Protein AF-A0A6N2TZU9-F1 (afdb_monomer)

Structure (mmCIF, N/CA/C/O backbone):
data_AF-A0A6N2TZU9-F1
#
_entry.id   AF-A0A6N2TZU9-F1
#
loop_
_atom_site.group_PDB
_atom_site.id
_atom_site.type_symbol
_atom_site.label_atom_id
_atom_site.label_alt_id
_atom_site.label_comp_id
_atom_site.label_asym_id
_atom_site.label_entity_id
_atom_site.label_seq_id
_atom_site.pdbx_PDB_ins_code
_atom_site.Cartn_x
_atom_site.Cartn_y
_atom_site.Cartn_z
_atom_site.occupancy
_atom_site.B_iso_or_equiv
_atom_site.auth_seq_id
_atom_site.auth_comp_id
_atom_site.auth_asym_id
_atom_site.auth_atom_id
_atom_site.pdbx_PDB_model_num
ATOM 1 N N . MET A 1 1 ? 24.138 -6.972 3.909 1.00 35.50 1 MET A N 1
ATOM 2 C CA . MET A 1 1 ? 23.652 -6.523 2.586 1.00 35.50 1 MET A CA 1
ATOM 3 C C . MET A 1 1 ? 23.072 -7.723 1.857 1.00 35.50 1 MET A C 1
ATOM 5 O O . MET A 1 1 ? 23.827 -8.596 1.443 1.00 35.50 1 MET A O 1
ATOM 9 N N . ASN A 1 2 ? 21.743 -7.824 1.793 1.00 38.50 2 ASN A N 1
ATOM 10 C CA . ASN A 1 2 ? 21.064 -8.902 1.074 1.00 38.50 2 ASN A CA 1
ATOM 11 C C . ASN A 1 2 ? 21.259 -8.685 -0.432 1.00 38.50 2 ASN A C 1
ATOM 13 O O . ASN A 1 2 ? 20.751 -7.712 -0.975 1.00 38.50 2 ASN A O 1
ATOM 17 N N . LYS A 1 3 ? 21.943 -9.603 -1.121 1.00 44.56 3 LYS A N 1
ATOM 18 C CA . LYS A 1 3 ? 22.093 -9.611 -2.593 1.00 44.56 3 LYS A CA 1
ATOM 19 C C . LYS A 1 3 ? 20.764 -9.862 -3.353 1.00 44.56 3 LYS A C 1
ATOM 21 O O . LYS A 1 3 ? 20.792 -10.144 -4.540 1.00 44.56 3 LYS A O 1
ATOM 26 N N . SER A 1 4 ? 19.613 -9.802 -2.672 1.00 58.72 4 SER A N 1
ATOM 27 C CA . SER A 1 4 ? 18.298 -10.278 -3.140 1.00 58.72 4 SER A CA 1
ATOM 28 C C . SER A 1 4 ? 17.379 -9.191 -3.726 1.00 58.72 4 SER A C 1
ATOM 30 O O . SER A 1 4 ? 16.346 -9.528 -4.305 1.00 58.72 4 SER A O 1
ATOM 32 N N . ASN A 1 5 ? 17.711 -7.904 -3.565 1.00 79.06 5 ASN A N 1
ATOM 33 C CA . ASN A 1 5 ? 16.834 -6.791 -3.975 1.00 79.06 5 ASN A CA 1
ATOM 34 C C . ASN A 1 5 ? 17.407 -5.934 -5.112 1.00 79.06 5 ASN A C 1
ATOM 36 O O . ASN A 1 5 ? 16.765 -4.978 -5.531 1.00 79.06 5 ASN A O 1
ATOM 40 N N . THR A 1 6 ? 18.593 -6.267 -5.626 1.00 87.81 6 THR A N 1
ATOM 41 C CA . THR A 1 6 ? 19.142 -5.598 -6.810 1.00 87.81 6 THR A CA 1
ATOM 42 C C . THR A 1 6 ? 18.368 -6.047 -8.043 1.00 87.81 6 THR A C 1
ATOM 44 O O . THR A 1 6 ? 18.278 -7.246 -8.314 1.00 87.81 6 THR A O 1
ATOM 47 N N . LEU A 1 7 ? 17.812 -5.090 -8.783 1.00 94.94 7 LEU A N 1
ATOM 48 C CA . LEU A 1 7 ? 17.058 -5.340 -10.006 1.00 94.94 7 LEU A CA 1
ATOM 49 C C . LEU A 1 7 ? 17.911 -4.984 -11.220 1.00 94.94 7 LEU A C 1
ATOM 51 O O . LEU A 1 7 ? 18.685 -4.026 -11.200 1.00 94.94 7 LEU A O 1
ATOM 55 N N . TYR A 1 8 ? 17.731 -5.744 -12.296 1.00 95.19 8 TYR A N 1
ATOM 56 C CA . TYR A 1 8 ? 18.393 -5.492 -13.568 1.00 95.19 8 TYR A CA 1
ATOM 57 C C . TYR A 1 8 ? 17.362 -5.334 -14.673 1.00 95.19 8 TYR A C 1
ATOM 59 O O . TYR A 1 8 ? 16.438 -6.141 -14.798 1.00 95.19 8 TYR A O 1
ATOM 67 N N . TRP A 1 9 ? 17.547 -4.302 -15.485 1.00 95.25 9 TRP A N 1
ATOM 68 C CA . TRP A 1 9 ? 16.725 -4.008 -16.643 1.00 95.25 9 TRP A CA 1
ATOM 69 C C . TRP A 1 9 ? 17.473 -4.336 -17.929 1.00 95.25 9 TRP A C 1
ATOM 71 O O . TRP A 1 9 ? 18.622 -3.934 -18.109 1.00 95.25 9 TRP A O 1
ATOM 81 N N . LYS A 1 10 ? 16.804 -5.045 -18.838 1.00 94.69 10 LYS A N 1
ATOM 82 C CA . LYS A 1 10 ? 17.324 -5.324 -20.176 1.00 94.69 10 LYS A CA 1
ATOM 83 C C . LYS A 1 10 ? 16.905 -4.201 -21.121 1.00 94.69 10 LYS A C 1
ATOM 85 O O . LYS A 1 10 ? 15.715 -4.040 -21.386 1.00 94.69 10 LYS A O 1
ATOM 90 N N . THR A 1 11 ? 17.867 -3.450 -21.646 1.00 91.50 11 THR A N 1
ATOM 91 C CA . THR A 1 11 ? 17.592 -2.325 -22.545 1.00 91.50 11 THR A CA 1
ATOM 92 C C . THR A 1 11 ? 17.026 -2.798 -23.887 1.00 91.50 11 THR A C 1
ATOM 94 O O . THR A 1 11 ? 17.248 -3.926 -24.339 1.00 91.50 11 THR A O 1
ATOM 97 N N . ALA A 1 12 ? 16.297 -1.907 -24.561 1.00 89.12 12 ALA A N 1
ATOM 98 C CA . ALA A 1 12 ? 15.773 -2.164 -25.899 1.00 89.12 12 ALA A CA 1
ATOM 99 C C . ALA A 1 12 ? 16.793 -1.900 -27.035 1.00 89.12 12 ALA A C 1
ATOM 101 O O . ALA A 1 12 ? 16.451 -2.082 -28.207 1.00 89.12 12 ALA A O 1
ATOM 102 N N . THR A 1 13 ? 18.021 -1.483 -26.706 1.00 87.19 13 THR A N 1
ATOM 103 C CA . THR A 1 13 ? 19.094 -1.148 -27.660 1.00 87.19 13 THR A CA 1
ATOM 104 C C . THR A 1 13 ? 19.656 -2.380 -28.375 1.00 87.19 13 THR A C 1
ATOM 106 O O . THR A 1 13 ? 19.392 -3.516 -27.976 1.00 87.19 13 THR A O 1
ATOM 109 N N . ASP A 1 14 ? 20.433 -2.147 -29.436 1.00 85.44 14 ASP A N 1
ATOM 110 C CA . ASP A 1 14 ? 21.226 -3.171 -30.120 1.00 85.44 14 ASP A CA 1
ATOM 111 C C . ASP A 1 14 ? 22.711 -2.742 -30.152 1.00 85.44 14 ASP A C 1
ATOM 113 O O . ASP A 1 14 ? 23.029 -1.745 -30.808 1.00 85.44 14 ASP A O 1
ATOM 117 N N . PRO A 1 15 ? 23.613 -3.422 -29.413 1.00 86.62 15 PRO A N 1
ATOM 118 C CA . PRO A 1 15 ? 23.346 -4.584 -28.563 1.00 86.62 15 PRO A CA 1
ATOM 119 C C . PRO A 1 15 ? 22.515 -4.233 -27.315 1.00 86.62 15 PRO A C 1
ATOM 121 O O . PRO A 1 15 ? 22.516 -3.099 -26.829 1.00 86.62 15 PRO A O 1
ATOM 124 N N . ALA A 1 16 ? 21.790 -5.227 -26.795 1.00 88.88 16 ALA A N 1
ATOM 125 C CA . ALA A 1 16 ? 21.043 -5.085 -25.549 1.00 88.88 16 ALA A CA 1
ATOM 126 C C . ALA A 1 16 ? 21.997 -5.135 -24.348 1.00 88.88 16 ALA A C 1
ATOM 128 O O . ALA A 1 16 ? 22.836 -6.033 -24.246 1.00 88.88 16 ALA A O 1
ATOM 129 N N . GLU A 1 17 ? 21.825 -4.204 -23.420 1.00 91.88 17 GLU A N 1
ATOM 130 C CA . GLU A 1 17 ? 22.590 -4.097 -22.181 1.00 91.88 17 GLU A CA 1
ATOM 131 C C . GLU A 1 17 ? 21.716 -4.503 -20.988 1.00 91.88 17 GLU A C 1
ATOM 133 O O . GLU A 1 17 ? 20.488 -4.398 -21.032 1.00 91.88 17 GLU A O 1
ATOM 138 N N . CYS A 1 18 ? 22.349 -4.961 -19.908 1.00 92.38 18 CYS A N 1
ATOM 139 C CA . CYS A 1 18 ? 21.689 -5.169 -18.622 1.00 92.38 18 CYS A CA 1
ATOM 140 C C . CYS A 1 18 ? 22.170 -4.091 -17.653 1.00 92.38 18 CYS A C 1
ATOM 142 O O . CYS A 1 18 ? 23.332 -4.109 -17.247 1.00 92.38 18 CYS A O 1
ATOM 144 N N . ILE A 1 19 ? 21.284 -3.172 -17.285 1.00 93.75 19 ILE A N 1
ATOM 145 C CA . ILE A 1 19 ? 21.597 -2.057 -16.386 1.00 93.75 19 ILE A CA 1
ATOM 146 C C . ILE A 1 19 ? 20.979 -2.291 -15.009 1.00 93.75 19 ILE 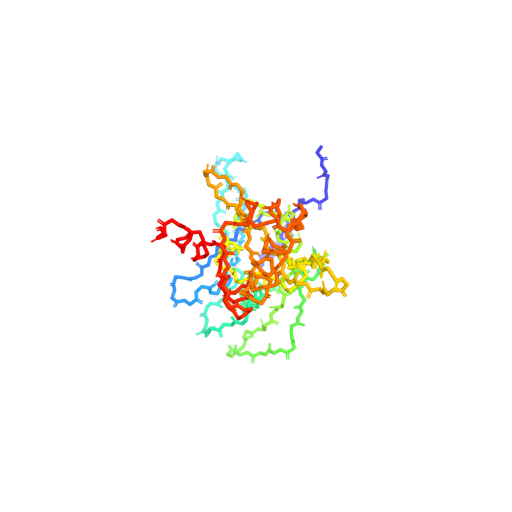A C 1
ATOM 148 O O . ILE A 1 19 ? 19.903 -2.875 -14.897 1.00 93.75 19 ILE A O 1
ATOM 152 N N . GLU A 1 20 ? 21.662 -1.855 -13.953 1.00 94.88 20 GLU A N 1
ATOM 153 C CA . GLU A 1 20 ? 21.101 -1.865 -12.600 1.00 94.88 20 GLU A CA 1
ATOM 154 C C . GLU A 1 20 ? 20.012 -0.791 -12.487 1.00 94.88 20 GLU A C 1
ATOM 156 O O . GLU A 1 20 ? 20.222 0.359 -12.887 1.00 94.88 20 GLU A O 1
ATOM 161 N N . VAL A 1 21 ? 18.864 -1.170 -11.927 1.00 95.94 21 VAL A N 1
ATOM 162 C CA . VAL A 1 21 ? 17.727 -0.271 -11.712 1.00 95.94 21 VAL A CA 1
ATOM 163 C C . VAL A 1 21 ? 17.167 -0.399 -10.301 1.00 95.94 21 VAL A C 1
ATOM 165 O O . VAL A 1 21 ? 17.349 -1.415 -9.626 1.00 95.94 21 VAL A O 1
ATOM 168 N N . ARG A 1 22 ? 16.426 0.621 -9.872 1.00 95.62 22 ARG A N 1
ATOM 169 C CA . ARG A 1 22 ? 15.558 0.563 -8.690 1.00 95.62 22 ARG A CA 1
ATOM 170 C C . ARG A 1 22 ? 14.161 1.069 -9.026 1.00 95.62 22 ARG A C 1
ATOM 172 O O . ARG A 1 22 ? 14.003 1.885 -9.932 1.00 95.62 22 ARG A O 1
ATOM 179 N N . LEU A 1 23 ? 13.163 0.581 -8.291 1.00 96.50 23 LEU A N 1
ATOM 180 C CA . LEU A 1 23 ? 11.793 1.072 -8.415 1.00 96.50 23 LEU A CA 1
ATOM 181 C C . LEU A 1 23 ? 11.648 2.433 -7.738 1.00 96.50 23 LEU A C 1
ATOM 183 O O . LEU A 1 23 ? 12.198 2.666 -6.660 1.00 96.50 23 LEU A O 1
ATOM 187 N N . VAL A 1 24 ? 10.832 3.284 -8.345 1.00 96.56 24 VAL A N 1
ATOM 188 C CA . VAL A 1 24 ? 10.287 4.492 -7.728 1.00 96.56 24 VAL A CA 1
ATOM 189 C C . VAL A 1 24 ? 8.776 4.349 -7.692 1.00 96.56 24 VAL A C 1
ATOM 191 O O . VAL A 1 24 ? 8.160 4.084 -8.723 1.00 96.56 24 VAL A O 1
ATOM 194 N N . LEU A 1 25 ? 8.192 4.515 -6.506 1.00 97.00 25 LEU A N 1
ATOM 195 C CA . LEU A 1 25 ? 6.747 4.456 -6.298 1.00 97.00 25 LEU A CA 1
ATOM 196 C C . LEU A 1 25 ? 6.203 5.845 -5.986 1.00 97.00 25 LEU A C 1
ATOM 198 O O . LEU A 1 25 ? 6.855 6.632 -5.299 1.00 97.00 25 LEU A O 1
ATOM 202 N N . ASN A 1 26 ? 5.005 6.128 -6.482 1.00 95.50 26 ASN A N 1
ATOM 203 C CA . ASN A 1 26 ? 4.236 7.320 -6.143 1.00 95.50 26 ASN A CA 1
ATOM 204 C C . ASN A 1 26 ? 2.746 7.071 -6.451 1.00 95.50 26 ASN A C 1
ATOM 206 O O . ASN A 1 26 ? 2.354 5.949 -6.779 1.00 95.50 26 ASN A O 1
ATOM 210 N N . SER A 1 27 ? 1.936 8.122 -6.397 1.00 93.69 27 SER A N 1
ATOM 211 C CA . SER A 1 27 ? 0.559 8.134 -6.887 1.00 93.69 27 SER A CA 1
ATOM 212 C C . SER A 1 27 ? 0.398 9.189 -7.980 1.00 93.69 27 SER A C 1
ATOM 214 O O . SER A 1 27 ? 0.987 10.270 -7.894 1.00 93.69 27 SER A O 1
ATOM 216 N N . TYR A 1 28 ? -0.416 8.903 -8.994 1.00 93.69 28 TYR A N 1
ATOM 217 C CA . TYR A 1 28 ? -0.844 9.926 -9.948 1.00 93.69 28 TYR A CA 1
ATOM 218 C C . TYR A 1 28 ? -1.756 10.956 -9.264 1.00 93.69 28 TYR A C 1
ATOM 220 O O . TYR A 1 28 ? -2.582 10.608 -8.428 1.00 93.69 28 TYR A O 1
ATOM 228 N N . ILE A 1 29 ? -1.592 12.237 -9.608 1.00 88.44 29 ILE A N 1
ATOM 229 C CA . ILE A 1 29 ? -2.215 13.367 -8.888 1.00 88.44 29 ILE A CA 1
ATOM 230 C C . ILE A 1 29 ? -3.742 13.409 -9.055 1.00 88.44 29 ILE A C 1
ATOM 232 O O . ILE A 1 29 ? -4.451 13.875 -8.172 1.00 88.44 29 ILE A O 1
ATOM 236 N N . ASP A 1 30 ? -4.247 12.977 -10.204 1.00 88.44 30 ASP A N 1
ATOM 237 C CA . ASP A 1 30 ? -5.643 13.114 -10.619 1.00 88.44 30 ASP A CA 1
ATOM 238 C C . ASP A 1 30 ? -6.573 12.036 -10.051 1.00 88.44 30 ASP A C 1
ATOM 240 O O . ASP A 1 30 ? -7.766 12.292 -9.902 1.00 88.44 30 ASP A O 1
ATOM 244 N N . ASN A 1 31 ? -6.062 10.836 -9.767 1.00 87.69 31 ASN A N 1
ATOM 245 C CA . ASN A 1 31 ? -6.893 9.704 -9.341 1.00 87.69 31 ASN A CA 1
ATOM 246 C C . ASN A 1 31 ? -6.232 8.764 -8.321 1.00 87.69 31 ASN A C 1
ATOM 248 O O . ASN A 1 31 ? -6.776 7.694 -8.056 1.00 87.69 31 ASN A O 1
ATOM 252 N N . ASP A 1 32 ? -5.068 9.140 -7.786 1.00 89.38 32 ASP A N 1
ATOM 253 C CA . ASP A 1 32 ? -4.274 8.373 -6.820 1.00 89.38 32 ASP A CA 1
ATOM 254 C C . ASP A 1 32 ? -3.894 6.944 -7.259 1.00 89.38 32 ASP A C 1
ATOM 256 O O . ASP A 1 32 ? -3.410 6.149 -6.446 1.00 89.38 32 ASP A O 1
ATOM 260 N N . ASN A 1 33 ? -4.019 6.619 -8.552 1.00 93.88 33 ASN A N 1
ATOM 261 C CA . ASN A 1 33 ? -3.534 5.356 -9.098 1.00 93.88 33 ASN A CA 1
ATOM 262 C C . ASN A 1 33 ? -2.047 5.168 -8.789 1.00 93.88 33 ASN A C 1
ATOM 264 O O . ASN A 1 33 ? -1.267 6.125 -8.768 1.00 93.88 33 ASN A O 1
ATOM 268 N N . LEU A 1 34 ? -1.640 3.909 -8.631 1.00 95.50 34 LEU A N 1
ATOM 269 C CA . LEU A 1 34 ? -0.244 3.555 -8.414 1.00 95.50 34 LEU A CA 1
ATOM 270 C C . LEU A 1 34 ? 0.620 4.005 -9.602 1.00 95.50 34 LEU A C 1
ATOM 272 O O . LEU A 1 34 ? 0.422 3.552 -10.731 1.00 95.50 34 LEU A O 1
ATOM 276 N N . TYR A 1 35 ? 1.618 4.838 -9.318 1.00 97.19 35 TYR A N 1
ATOM 277 C CA . TYR A 1 35 ? 2.721 5.123 -10.223 1.00 97.19 35 TYR A CA 1
ATOM 278 C C . TYR A 1 35 ? 3.910 4.224 -9.878 1.00 97.19 35 TYR A C 1
ATOM 280 O O . TYR A 1 35 ? 4.354 4.180 -8.726 1.00 97.19 35 TYR A O 1
ATOM 288 N N . VAL A 1 36 ? 4.458 3.553 -10.890 1.00 97.81 36 VAL A N 1
ATOM 289 C CA . VAL A 1 36 ? 5.734 2.841 -10.806 1.00 97.81 36 VAL A CA 1
ATOM 290 C C . VAL A 1 36 ? 6.627 3.296 -11.950 1.00 97.81 36 VAL A C 1
ATOM 292 O O . VAL A 1 36 ? 6.239 3.232 -13.116 1.00 97.81 36 VAL A O 1
ATOM 295 N N . GLY A 1 37 ? 7.842 3.711 -11.614 1.00 97.44 37 GLY A N 1
ATOM 296 C CA . GLY A 1 37 ? 8.906 4.021 -12.564 1.00 97.44 37 GLY A CA 1
ATOM 297 C C . GLY A 1 37 ? 10.208 3.317 -12.198 1.00 97.44 37 GLY A C 1
ATOM 298 O O . GLY A 1 37 ? 10.327 2.688 -11.140 1.00 97.44 37 GLY A O 1
ATOM 299 N N . LEU A 1 38 ? 11.192 3.432 -13.082 1.00 96.75 38 LEU A N 1
ATOM 300 C CA . LEU A 1 38 ? 12.555 2.968 -12.866 1.00 96.75 38 LEU A CA 1
ATOM 301 C C . LEU A 1 38 ? 13.521 4.141 -12.852 1.00 96.75 38 LEU A C 1
ATOM 303 O O . LEU A 1 38 ? 13.453 5.039 -13.692 1.00 96.75 38 LEU A O 1
ATOM 307 N N . GLU A 1 39 ? 14.480 4.060 -11.943 1.00 96.19 39 GLU A N 1
ATOM 308 C CA . GLU A 1 39 ? 15.697 4.856 -11.987 1.00 96.19 39 GLU A CA 1
ATOM 309 C C . GLU A 1 39 ? 16.896 3.962 -12.287 1.00 96.19 39 GLU A C 1
ATOM 311 O O . GLU A 1 39 ? 16.963 2.820 -11.824 1.00 96.19 39 GLU A O 1
ATOM 316 N N . SER A 1 40 ? 17.864 4.505 -13.019 1.00 94.81 40 SER A N 1
ATOM 317 C CA . SER A 1 40 ? 19.152 3.868 -13.298 1.00 94.81 40 SER A CA 1
ATOM 318 C C . SER A 1 40 ? 20.303 4.697 -12.737 1.00 94.81 40 SER A C 1
ATOM 320 O O . SER A 1 40 ? 20.147 5.885 -12.452 1.00 94.81 40 SER A O 1
ATOM 322 N N . ARG A 1 41 ? 21.478 4.081 -12.584 1.00 92.88 41 ARG A N 1
ATOM 323 C CA . ARG A 1 41 ? 22.697 4.806 -12.202 1.00 92.88 41 ARG A CA 1
ATOM 324 C C . ARG A 1 41 ? 23.055 5.861 -13.248 1.00 92.88 41 ARG A C 1
ATOM 326 O O . ARG A 1 41 ? 23.109 5.549 -14.438 1.00 92.88 41 ARG A O 1
ATOM 333 N N . SER A 1 42 ? 23.339 7.080 -12.791 1.00 90.50 42 SER A N 1
ATOM 334 C CA . SER A 1 42 ? 23.805 8.157 -13.667 1.00 90.50 42 SER A CA 1
ATOM 335 C C . SER A 1 42 ? 25.136 7.786 -14.318 1.00 90.50 42 SER A C 1
ATOM 337 O O . SER A 1 42 ? 26.028 7.213 -13.683 1.00 90.50 42 SER A O 1
ATOM 339 N N . LYS A 1 43 ? 25.283 8.145 -15.596 1.00 85.50 43 LYS A N 1
ATOM 340 C CA . LYS A 1 43 ? 26.546 7.979 -16.333 1.00 85.50 43 LYS A CA 1
ATOM 341 C C . LYS A 1 43 ? 27.599 9.003 -15.913 1.00 85.50 43 LYS A C 1
ATOM 343 O O . LYS A 1 43 ? 28.788 8.733 -16.054 1.00 85.50 43 LYS A O 1
ATOM 348 N N . GLU A 1 44 ? 27.167 10.162 -15.423 1.00 89.00 44 GLU A N 1
ATOM 349 C CA . GLU A 1 44 ? 28.047 11.263 -15.023 1.00 89.00 44 GLU A CA 1
ATOM 350 C C . GLU A 1 44 ? 28.486 11.128 -13.563 1.00 89.00 44 GLU A C 1
ATOM 352 O O . GLU A 1 44 ? 29.653 11.360 -13.246 1.00 89.00 44 GLU A O 1
ATOM 357 N N . ASN A 1 45 ? 27.575 10.698 -12.683 1.00 89.19 45 ASN A N 1
ATOM 358 C CA . ASN A 1 45 ? 27.870 10.453 -11.275 1.00 89.19 45 ASN A CA 1
ATOM 359 C C . ASN A 1 45 ? 27.327 9.087 -10.808 1.00 89.19 45 ASN A C 1
ATOM 361 O O . ASN A 1 45 ? 26.160 8.996 -10.432 1.00 89.19 45 ASN A O 1
ATOM 365 N N . PRO A 1 46 ? 28.166 8.038 -10.726 1.00 82.56 46 PRO A N 1
ATOM 366 C CA . PRO A 1 46 ? 27.734 6.695 -10.331 1.00 82.56 46 PRO A CA 1
ATOM 367 C C . PRO A 1 46 ? 27.064 6.600 -8.951 1.00 82.56 46 PRO A C 1
ATOM 369 O O . PRO A 1 46 ? 26.376 5.617 -8.673 1.00 82.56 46 PRO A O 1
ATOM 372 N N . GLU A 1 47 ? 27.237 7.586 -8.068 1.00 87.06 47 GLU A N 1
ATOM 373 C CA . GLU A 1 47 ? 26.556 7.616 -6.768 1.00 87.06 47 GLU A CA 1
ATOM 374 C C . GLU A 1 47 ? 25.096 8.088 -6.867 1.00 87.06 47 GLU A C 1
ATOM 376 O O . GLU A 1 47 ? 24.288 7.763 -5.993 1.00 87.06 47 GLU A O 1
ATOM 381 N N . CYS A 1 48 ? 24.733 8.774 -7.952 1.00 90.88 48 CYS A N 1
ATOM 382 C CA . CYS A 1 48 ? 23.398 9.300 -8.206 1.00 90.88 48 CYS A CA 1
ATOM 383 C C . CYS A 1 48 ? 22.523 8.329 -9.012 1.00 90.88 48 CYS A C 1
ATOM 385 O O . CYS A 1 48 ? 22.996 7.528 -9.824 1.00 90.88 48 CYS A O 1
ATOM 387 N N . TRP A 1 49 ? 21.216 8.442 -8.785 1.00 93.62 49 TRP A N 1
ATOM 388 C CA . TRP A 1 49 ? 20.171 7.754 -9.535 1.00 93.62 49 TRP A CA 1
ATOM 389 C C . TRP A 1 49 ? 19.393 8.780 -10.353 1.00 93.62 49 TRP A C 1
ATOM 391 O O . TRP A 1 49 ? 19.094 9.864 -9.854 1.00 93.62 49 TRP A O 1
ATOM 401 N N . GLU A 1 50 ? 19.084 8.434 -11.594 1.00 94.75 50 GLU A N 1
ATOM 402 C CA . GLU A 1 50 ? 18.357 9.277 -12.542 1.00 94.75 50 GLU A CA 1
ATOM 403 C C . GLU A 1 50 ? 17.139 8.526 -13.069 1.00 94.75 50 GLU A C 1
ATOM 405 O O . GLU A 1 50 ? 17.185 7.302 -13.232 1.00 94.75 50 GLU A O 1
ATOM 410 N N . SER A 1 51 ? 16.064 9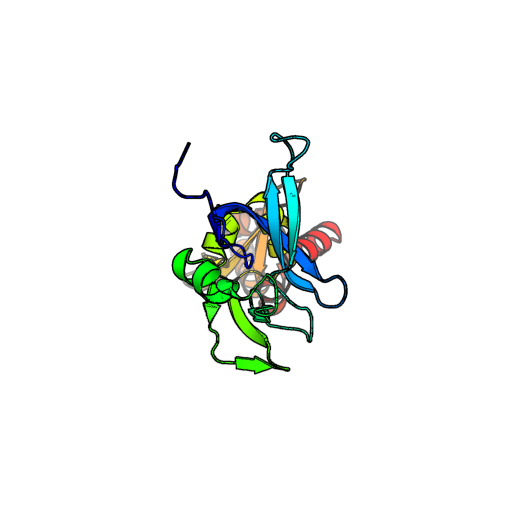.265 -13.356 1.00 94.38 51 SER A N 1
ATOM 411 C CA . SER A 1 51 ? 14.875 8.706 -14.001 1.00 94.38 51 SER A CA 1
ATOM 412 C C . SER A 1 51 ? 15.258 8.031 -15.317 1.00 94.38 51 SER A C 1
ATOM 414 O O . SER A 1 51 ? 15.998 8.596 -16.125 1.00 94.38 51 SER A O 1
ATOM 416 N N . TYR A 1 52 ? 14.775 6.805 -15.504 1.00 94.38 52 TYR A N 1
ATOM 417 C CA . TYR A 1 52 ? 15.075 5.989 -16.672 1.00 94.38 52 TYR A CA 1
ATOM 418 C C . TYR A 1 52 ? 13.844 5.774 -1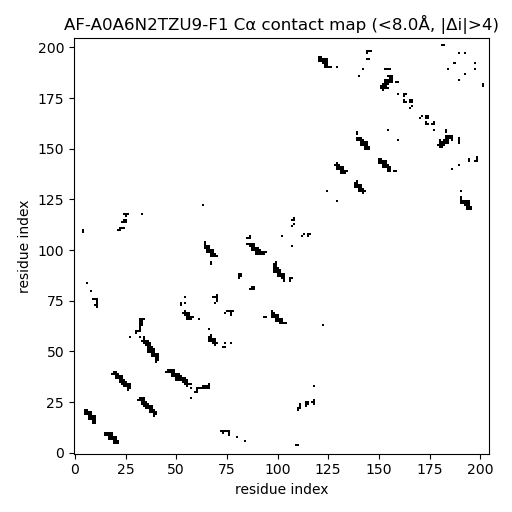7.554 1.00 94.38 52 TYR A C 1
ATOM 420 O O . TYR A 1 52 ? 13.888 6.060 -18.749 1.00 94.38 52 TYR A O 1
ATOM 428 N N . THR A 1 53 ? 12.756 5.254 -16.986 1.00 95.12 53 THR A N 1
ATOM 429 C CA . THR A 1 53 ? 11.503 5.017 -17.715 1.00 95.12 53 THR A CA 1
ATOM 430 C C . THR A 1 53 ? 10.335 4.857 -16.750 1.00 95.12 53 THR A C 1
ATOM 432 O O . THR A 1 53 ? 10.505 4.338 -15.643 1.00 95.12 53 THR A O 1
ATOM 435 N N . ASP A 1 54 ? 9.145 5.242 -17.194 1.00 96.25 54 ASP A N 1
ATOM 436 C CA . ASP A 1 54 ? 7.905 5.011 -16.462 1.00 96.25 54 ASP A CA 1
ATOM 437 C C . ASP A 1 54 ? 7.360 3.631 -16.841 1.00 96.25 54 ASP A C 1
ATOM 439 O O . ASP A 1 54 ? 7.340 3.260 -18.015 1.00 96.25 54 ASP A O 1
ATOM 443 N N . ILE A 1 55 ? 6.941 2.845 -15.849 1.00 97.12 55 ILE A N 1
ATOM 444 C CA . ILE A 1 55 ? 6.392 1.499 -16.061 1.00 97.12 55 ILE A CA 1
ATOM 445 C C . ILE A 1 55 ? 4.877 1.550 -16.182 1.00 97.12 55 ILE A C 1
ATOM 447 O O . ILE A 1 55 ? 4.298 0.862 -17.021 1.00 97.12 55 ILE A O 1
ATOM 451 N N . THR A 1 56 ? 4.223 2.339 -15.336 1.00 97.31 56 THR A N 1
ATOM 452 C CA . THR A 1 56 ? 2.766 2.460 -15.331 1.00 97.31 56 THR A CA 1
ATOM 453 C C . THR A 1 56 ? 2.287 3.575 -16.248 1.00 97.31 56 THR A C 1
ATOM 455 O O . THR A 1 56 ? 2.993 4.553 -16.484 1.00 97.31 56 THR A O 1
ATOM 458 N N . VAL A 1 57 ? 1.050 3.450 -16.720 1.00 95.81 57 VAL A N 1
ATOM 459 C CA . VAL A 1 57 ? 0.333 4.485 -17.467 1.00 95.81 57 VAL A CA 1
ATOM 460 C C . VAL A 1 57 ? -0.958 4.813 -16.739 1.00 95.81 57 VAL A C 1
ATOM 462 O O . VAL A 1 57 ? -1.703 3.920 -16.329 1.00 95.81 57 VAL A O 1
ATOM 465 N N . ASN A 1 58 ? -1.244 6.104 -16.614 1.00 95.12 58 ASN A N 1
ATOM 466 C CA . ASN A 1 58 ? -2.465 6.581 -15.995 1.00 95.12 58 ASN A CA 1
ATOM 467 C C . 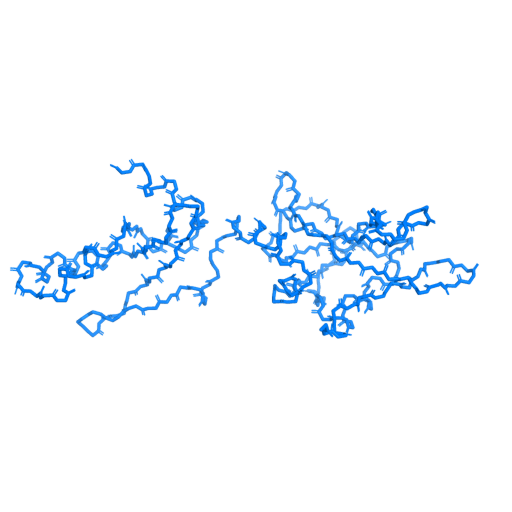ASN A 1 58 ? -3.582 6.762 -17.028 1.00 95.12 58 ASN A C 1
ATOM 469 O O . ASN A 1 58 ? -3.412 7.519 -17.983 1.00 95.12 58 ASN A O 1
ATOM 473 N N . LEU A 1 59 ? -4.709 6.066 -16.849 1.00 91.81 59 LEU A N 1
ATOM 474 C CA . LEU A 1 59 ? -5.813 6.045 -17.821 1.00 91.81 59 LEU A CA 1
ATOM 475 C C . LEU A 1 59 ? -7.171 6.340 -17.170 1.00 91.81 59 LEU A C 1
ATOM 477 O O . LEU A 1 59 ? -7.816 7.330 -17.497 1.00 91.81 59 LEU A O 1
ATOM 481 N N . ASN A 1 60 ? -7.612 5.479 -16.257 1.00 91.94 60 ASN A N 1
ATOM 482 C CA . ASN A 1 60 ? -8.845 5.620 -15.483 1.00 91.94 60 ASN A CA 1
ATOM 483 C C . ASN A 1 60 ? -8.571 5.209 -14.036 1.00 91.94 60 ASN A C 1
ATOM 485 O O . ASN A 1 60 ? -7.593 4.509 -13.802 1.00 91.94 60 ASN A O 1
ATOM 489 N N . SER A 1 61 ? -9.429 5.579 -13.084 1.00 91.38 61 SER A N 1
ATOM 490 C CA . SER A 1 61 ? -9.304 5.114 -11.695 1.00 91.38 61 SER A CA 1
ATOM 491 C C . SER A 1 61 ? -9.335 3.587 -11.624 1.00 91.38 61 SER A C 1
ATOM 493 O O . SER A 1 61 ? -10.177 2.951 -12.272 1.00 91.38 61 SER A O 1
ATOM 495 N N . LEU A 1 62 ? -8.418 3.010 -10.856 1.00 92.31 62 LEU A N 1
ATOM 496 C CA . LEU A 1 62 ? -8.250 1.571 -10.693 1.00 92.31 62 LEU A CA 1
ATOM 497 C C . LEU A 1 62 ? -8.314 1.172 -9.215 1.00 92.31 62 LEU A C 1
ATOM 499 O O . LEU A 1 62 ? -8.076 2.003 -8.337 1.00 92.31 62 LEU A O 1
ATOM 503 N N . PRO A 1 63 ? -8.616 -0.105 -8.919 1.00 90.38 63 PRO A N 1
ATOM 504 C CA . PRO A 1 63 ? -8.450 -0.628 -7.573 1.00 90.38 63 PRO A CA 1
ATOM 505 C C . PRO A 1 63 ? -6.998 -0.472 -7.088 1.00 90.38 63 PRO A C 1
ATOM 507 O O . PRO A 1 63 ? -6.075 -0.469 -7.911 1.00 90.38 63 PRO A O 1
ATOM 510 N N . PRO A 1 64 ? -6.765 -0.420 -5.764 1.00 90.19 64 PRO A N 1
ATOM 511 C CA . PRO A 1 64 ? -5.420 -0.354 -5.208 1.00 90.19 64 PRO A CA 1
ATOM 512 C C . PRO A 1 64 ? -4.487 -1.409 -5.805 1.00 90.19 64 PRO A C 1
ATOM 514 O O . PRO A 1 64 ? -4.884 -2.550 -6.066 1.00 90.19 64 PRO A O 1
ATOM 517 N N . PHE A 1 65 ? -3.242 -0.999 -6.044 1.00 93.25 65 PHE A N 1
ATOM 518 C CA . PHE A 1 65 ? -2.181 -1.825 -6.627 1.00 93.25 65 PHE A CA 1
ATOM 519 C C . PHE A 1 65 ? -2.483 -2.424 -8.010 1.00 93.25 65 PHE A C 1
ATOM 521 O O . PHE A 1 65 ? -1.734 -3.277 -8.481 1.00 93.25 65 PHE A O 1
ATOM 528 N N . HIS A 1 66 ? -3.529 -1.969 -8.698 1.00 95.31 66 HIS A N 1
ATOM 529 C CA . HIS A 1 66 ? -3.732 -2.267 -10.110 1.00 95.31 66 HIS A CA 1
ATOM 530 C C . HIS A 1 66 ? -3.244 -1.095 -10.953 1.00 95.31 66 HIS A C 1
ATOM 532 O O . HIS A 1 66 ? -3.541 0.062 -10.661 1.00 95.31 66 HIS A O 1
ATOM 538 N N . ALA A 1 67 ? -2.506 -1.396 -12.017 1.00 97.12 67 ALA A N 1
ATOM 539 C CA . ALA A 1 67 ? -2.083 -0.388 -12.980 1.00 97.12 67 ALA A CA 1
ATOM 540 C C . ALA A 1 67 ? -1.964 -0.978 -14.385 1.00 97.12 67 ALA A C 1
ATOM 542 O O . ALA A 1 67 ? -1.673 -2.164 -14.565 1.00 97.12 67 ALA A O 1
ATOM 543 N N . TYR A 1 68 ? -2.176 -0.132 -15.390 1.00 97.50 68 TYR A N 1
ATOM 544 C CA . TYR A 1 68 ? -1.817 -0.448 -16.766 1.00 97.50 68 TYR A CA 1
ATOM 545 C C . TYR A 1 68 ? -0.324 -0.232 -16.965 1.00 97.50 68 TYR A C 1
ATOM 547 O O . TYR A 1 68 ? 0.228 0.750 -16.473 1.00 97.50 68 TYR A O 1
ATOM 555 N N . VAL A 1 69 ? 0.325 -1.147 -17.679 1.00 97.25 69 VAL A N 1
ATOM 556 C CA . VAL A 1 69 ? 1.778 -1.145 -17.865 1.00 97.25 69 VAL A CA 1
ATOM 557 C C . VAL A 1 69 ? 2.133 -0.793 -19.306 1.00 97.25 69 VAL A C 1
ATOM 559 O O . VAL A 1 69 ? 1.602 -1.404 -20.239 1.00 97.25 69 VAL A O 1
ATOM 562 N N . ASP A 1 70 ? 3.053 0.159 -19.487 1.00 95.88 70 ASP A N 1
ATOM 563 C CA . ASP A 1 70 ? 3.617 0.481 -20.796 1.00 95.88 70 ASP A CA 1
ATOM 564 C C . ASP A 1 70 ? 4.609 -0.603 -21.208 1.00 95.88 70 ASP A C 1
ATOM 566 O O . ASP A 1 70 ? 5.639 -0.792 -20.570 1.00 95.88 70 ASP A O 1
ATOM 570 N N . ASN A 1 71 ? 4.297 -1.315 -22.284 1.00 90.94 71 ASN A N 1
ATOM 571 C CA . ASN A 1 71 ? 5.117 -2.372 -22.869 1.00 90.94 71 ASN A CA 1
ATOM 572 C C . ASN A 1 71 ? 5.687 -1.990 -24.246 1.00 90.94 71 ASN A C 1
ATOM 574 O O . ASN A 1 71 ? 6.114 -2.870 -25.000 1.00 90.94 71 ASN A O 1
ATOM 578 N N . ARG A 1 72 ? 5.665 -0.705 -24.605 1.00 89.94 72 ARG A N 1
ATOM 579 C CA . ARG A 1 72 ? 6.095 -0.204 -25.917 1.00 89.94 72 ARG A CA 1
ATOM 580 C C . ARG A 1 72 ? 7.532 0.301 -25.871 1.00 89.94 72 ARG A C 1
ATOM 582 O O . ARG A 1 72 ? 8.093 0.520 -24.803 1.00 89.94 72 ARG A O 1
ATOM 589 N N . ASP A 1 73 ? 8.127 0.475 -27.048 1.00 88.25 73 ASP A N 1
ATOM 590 C CA . ASP A 1 73 ? 9.435 1.109 -27.243 1.00 88.25 73 ASP A CA 1
ATOM 591 C C . ASP A 1 73 ? 10.532 0.583 -26.292 1.00 88.25 73 ASP A C 1
ATOM 593 O O . ASP A 1 73 ? 10.939 -0.583 -26.376 1.00 88.25 73 ASP A O 1
ATOM 597 N N . CYS A 1 74 ? 11.016 1.429 -25.378 1.00 86.50 74 CYS A N 1
ATOM 598 C CA . CYS A 1 74 ? 12.042 1.087 -24.394 1.00 86.50 74 CYS A CA 1
ATOM 599 C C . CYS A 1 74 ? 11.571 0.066 -23.342 1.00 86.50 74 CYS A C 1
ATOM 601 O O . CYS A 1 74 ? 12.413 -0.621 -22.761 1.00 86.50 74 CYS A O 1
ATOM 603 N N . ASN A 1 75 ? 10.257 -0.103 -23.165 1.00 92.19 75 ASN A N 1
ATOM 604 C CA . ASN A 1 75 ? 9.624 -0.970 -22.173 1.00 92.19 75 ASN A CA 1
ATOM 605 C C . ASN A 1 75 ? 9.185 -2.341 -22.700 1.00 92.19 75 ASN A C 1
ATOM 607 O O . ASN A 1 75 ? 8.517 -3.096 -21.995 1.00 92.19 75 ASN A O 1
ATOM 611 N N . ARG A 1 76 ? 9.610 -2.745 -23.901 1.00 91.06 76 ARG A N 1
ATOM 612 C CA . ARG A 1 76 ? 9.236 -4.047 -24.494 1.00 91.06 76 ARG A CA 1
ATOM 613 C C . ARG A 1 76 ? 9.543 -5.286 -23.631 1.00 91.06 76 ARG A C 1
ATOM 615 O O . ARG A 1 76 ? 8.988 -6.352 -23.874 1.00 91.06 76 ARG A O 1
ATOM 622 N N . HIS A 1 77 ? 10.439 -5.168 -22.647 1.00 93.38 77 HIS A N 1
ATOM 623 C CA . HIS A 1 77 ? 10.835 -6.245 -21.729 1.00 93.38 77 HIS A CA 1
ATOM 624 C C . HIS A 1 77 ? 10.162 -6.161 -20.346 1.00 93.38 77 HIS A C 1
ATOM 626 O O . HIS A 1 77 ? 10.471 -6.962 -19.463 1.00 93.38 77 HIS A O 1
ATOM 632 N N . VAL A 1 78 ? 9.227 -5.225 -20.154 1.00 95.88 78 VAL A N 1
ATOM 633 C CA . VAL A 1 78 ? 8.587 -4.958 -18.859 1.00 95.88 78 VAL A CA 1
ATOM 634 C C . VAL A 1 78 ? 7.836 -6.159 -18.297 1.00 95.88 78 VAL A C 1
ATOM 636 O O . VAL A 1 78 ? 7.869 -6.391 -17.095 1.00 95.88 78 VAL A O 1
ATOM 639 N N . HIS A 1 79 ? 7.196 -6.949 -19.161 1.00 95.25 79 HIS A N 1
ATOM 640 C CA . HIS A 1 79 ? 6.414 -8.103 -18.736 1.00 95.25 79 HIS A CA 1
ATOM 641 C C . HIS A 1 79 ? 7.301 -9.093 -17.976 1.00 95.25 79 HIS A C 1
ATOM 643 O O . HIS A 1 79 ? 7.048 -9.385 -16.811 1.00 95.25 79 HIS A O 1
ATOM 649 N N . ASP A 1 80 ? 8.385 -9.537 -18.616 1.00 95.00 80 ASP A N 1
ATOM 650 C CA . ASP A 1 80 ? 9.340 -10.470 -18.021 1.00 95.00 80 ASP A CA 1
ATOM 651 C C . ASP A 1 80 ? 10.021 -9.863 -16.792 1.00 95.00 80 ASP A C 1
ATOM 653 O O . ASP A 1 80 ? 10.259 -10.561 -15.807 1.00 95.00 80 ASP A O 1
ATOM 657 N N . PHE A 1 81 ? 10.318 -8.560 -16.822 1.00 96.62 81 PHE A N 1
ATOM 658 C CA . PHE A 1 81 ? 10.890 -7.859 -15.677 1.00 96.62 81 PHE A CA 1
ATOM 659 C C . PHE A 1 81 ? 9.965 -7.912 -14.453 1.00 96.62 81 PHE A C 1
ATOM 661 O O . PHE A 1 81 ? 10.422 -8.272 -13.366 1.00 96.62 81 PHE A O 1
ATOM 668 N N . LEU A 1 82 ? 8.676 -7.605 -14.613 1.00 97.56 82 LEU A N 1
ATOM 669 C CA . LEU A 1 82 ? 7.716 -7.605 -13.510 1.00 97.56 82 LEU A CA 1
ATOM 670 C C . LEU A 1 82 ? 7.472 -9.017 -12.968 1.00 97.56 82 LEU A C 1
ATOM 672 O O . LEU A 1 82 ? 7.541 -9.221 -11.751 1.00 97.56 82 LEU A O 1
ATOM 676 N N . THR A 1 83 ? 7.254 -9.998 -13.849 1.00 96.75 83 THR A N 1
ATOM 677 C CA . THR A 1 83 ? 6.907 -11.365 -13.438 1.00 96.75 83 THR A CA 1
ATOM 678 C C . THR A 1 83 ? 8.096 -12.105 -12.831 1.00 96.75 83 THR A C 1
ATOM 680 O O . THR A 1 83 ? 7.967 -12.713 -11.768 1.00 96.75 83 THR A O 1
ATOM 683 N N . ASN A 1 84 ? 9.282 -12.026 -13.445 1.00 96.06 84 ASN A N 1
ATOM 684 C CA . ASN A 1 84 ? 10.455 -12.774 -12.973 1.00 96.06 84 ASN A CA 1
ATOM 685 C C . ASN A 1 84 ? 10.968 -12.254 -11.624 1.00 96.06 84 ASN A C 1
ATOM 687 O O . ASN A 1 84 ? 11.493 -13.031 -10.827 1.00 96.06 84 ASN A O 1
ATOM 691 N N . ASN A 1 85 ? 10.778 -10.961 -11.344 1.00 96.19 85 ASN A N 1
ATOM 692 C CA . ASN A 1 85 ? 11.146 -10.345 -10.067 1.00 96.19 85 ASN A CA 1
ATOM 693 C C . ASN A 1 85 ? 10.012 -10.362 -9.026 1.00 96.19 85 ASN A C 1
ATOM 695 O O . ASN A 1 85 ? 10.196 -9.822 -7.930 1.00 96.19 85 ASN A O 1
ATOM 699 N N . ARG A 1 86 ? 8.867 -10.988 -9.351 1.00 96.50 86 ARG A N 1
ATOM 700 C CA . ARG A 1 86 ? 7.664 -11.086 -8.500 1.00 96.50 86 ARG A CA 1
ATOM 701 C C . ARG A 1 86 ? 7.108 -9.724 -8.071 1.00 96.50 86 ARG A C 1
ATOM 703 O O . ARG A 1 86 ? 6.542 -9.599 -6.991 1.00 96.50 86 ARG A O 1
ATOM 710 N N . ILE A 1 87 ? 7.312 -8.699 -8.898 1.00 97.69 87 ILE A N 1
ATOM 711 C CA . ILE A 1 87 ? 6.852 -7.330 -8.631 1.00 97.69 87 ILE A CA 1
ATOM 712 C C . ILE A 1 87 ? 5.356 -7.224 -8.919 1.00 97.69 87 ILE A C 1
ATOM 714 O O . ILE A 1 87 ? 4.629 -6.586 -8.164 1.00 97.69 87 ILE A O 1
ATOM 718 N N . ALA A 1 88 ? 4.902 -7.849 -10.004 1.00 97.94 88 ALA A N 1
ATOM 719 C CA . ALA A 1 88 ? 3.505 -7.836 -10.396 1.00 97.94 88 ALA A CA 1
ATOM 720 C C . ALA A 1 88 ? 3.150 -9.068 -11.231 1.00 97.94 88 ALA A C 1
ATOM 722 O O . ALA A 1 88 ? 4.016 -9.668 -11.879 1.00 97.94 88 ALA A O 1
ATOM 723 N N . GLU A 1 89 ? 1.866 -9.403 -11.248 1.00 97.50 89 GLU A N 1
ATOM 724 C CA . GLU A 1 89 ? 1.296 -10.468 -12.066 1.00 97.50 89 GLU A CA 1
ATOM 725 C C . GLU A 1 89 ? 0.237 -9.924 -13.038 1.00 97.50 89 GLU A C 1
ATOM 727 O O . GLU A 1 89 ? -0.427 -8.928 -12.733 1.00 97.50 89 GLU A O 1
ATOM 732 N N . PRO A 1 90 ? 0.073 -10.524 -14.232 1.00 96.31 90 PRO A N 1
ATOM 733 C CA . PRO A 1 90 ? -0.945 -10.083 -15.179 1.00 96.31 90 PRO A CA 1
ATOM 734 C C . PRO A 1 90 ? -2.357 -10.268 -14.609 1.00 96.31 90 PRO A C 1
ATOM 736 O O . PRO A 1 90 ? -2.722 -11.367 -14.201 1.00 96.31 90 PRO A O 1
ATOM 739 N N . ALA A 1 91 ? -3.183 -9.223 -14.668 1.00 94.19 91 ALA A N 1
ATOM 740 C CA . ALA A 1 91 ? -4.563 -9.258 -14.173 1.00 94.19 91 ALA A CA 1
ATOM 741 C C . ALA A 1 91 ? -5.579 -9.770 -15.218 1.00 94.19 91 ALA A C 1
ATOM 743 O O . ALA A 1 91 ? -6.772 -9.850 -14.945 1.00 94.19 91 ALA A O 1
ATOM 744 N N . GLY A 1 92 ? -5.128 -10.094 -16.436 1.00 88.12 92 GLY A N 1
ATOM 745 C CA . GLY A 1 92 ? -5.978 -10.630 -17.509 1.00 88.12 92 GLY A CA 1
ATOM 746 C C . GLY A 1 92 ? -6.819 -9.595 -18.269 1.00 88.12 92 GLY A C 1
ATOM 747 O O . GLY A 1 92 ? -7.604 -9.979 -19.132 1.00 88.12 92 GLY A O 1
ATOM 748 N N . PHE A 1 93 ? -6.636 -8.299 -17.999 1.00 90.62 93 PHE A N 1
ATOM 749 C CA . PHE A 1 93 ? -7.334 -7.205 -18.680 1.00 90.62 93 PHE A CA 1
ATOM 750 C C . PHE A 1 93 ? -6.386 -6.378 -19.552 1.00 90.62 93 PHE A C 1
ATOM 752 O O . PHE A 1 93 ? -5.220 -6.176 -19.210 1.00 90.62 93 PHE A O 1
ATOM 759 N N . GLU A 1 94 ? -6.900 -5.867 -20.669 1.00 92.00 94 GLU A N 1
ATOM 760 C CA . GLU A 1 94 ? -6.184 -4.965 -21.571 1.00 92.00 94 GLU A CA 1
ATOM 761 C C . GLU A 1 94 ? -7.081 -3.776 -21.925 1.00 92.00 94 GLU A C 1
ATOM 763 O O . GLU A 1 94 ? -8.274 -3.945 -22.189 1.00 92.00 94 GLU A O 1
ATOM 768 N N . T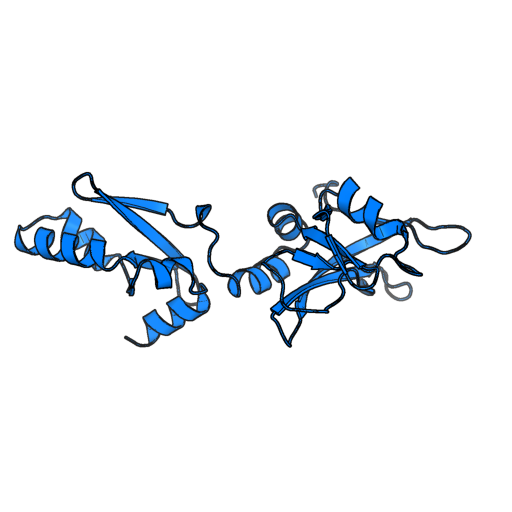YR A 1 95 ? -6.513 -2.572 -21.930 1.00 91.94 95 TYR A N 1
ATOM 769 C CA . TYR A 1 95 ? -7.213 -1.341 -22.283 1.00 91.94 95 TYR A CA 1
ATOM 770 C C . TYR A 1 95 ? -6.294 -0.439 -23.102 1.00 91.94 95 TYR A C 1
ATOM 772 O O . TYR A 1 95 ? -5.163 -0.168 -22.707 1.00 91.94 95 TYR A O 1
ATOM 780 N N . LEU A 1 96 ? -6.768 0.003 -24.271 1.00 91.44 96 LEU A N 1
ATOM 781 C CA . LEU A 1 96 ? -5.999 0.828 -25.217 1.00 91.44 96 LEU A CA 1
ATOM 782 C C . LEU A 1 96 ? -4.612 0.246 -25.576 1.00 91.44 96 LEU A C 1
ATOM 784 O O . LEU A 1 96 ? -3.669 0.989 -25.832 1.00 91.44 96 LEU A O 1
ATOM 788 N N . GLY A 1 97 ? -4.491 -1.086 -25.605 1.00 90.88 97 GLY A N 1
ATOM 789 C CA . GLY A 1 97 ? -3.239 -1.796 -25.890 1.00 90.88 97 GLY A CA 1
ATOM 790 C C . GLY A 1 97 ? -2.295 -1.947 -24.691 1.00 90.88 97 GLY A C 1
ATOM 791 O O . GLY A 1 97 ? -1.250 -2.583 -24.824 1.00 90.88 97 GLY A O 1
ATOM 792 N N . PHE A 1 98 ? -2.656 -1.415 -23.520 1.00 94.94 98 PHE A N 1
ATOM 793 C CA . PHE A 1 98 ? -1.909 -1.601 -22.279 1.00 94.94 98 PHE A CA 1
ATOM 794 C C . PHE A 1 98 ? -2.498 -2.732 -21.452 1.00 94.94 98 PHE A C 1
ATOM 796 O O . PHE A 1 98 ? -3.704 -2.785 -21.200 1.00 94.94 98 PHE A O 1
ATOM 803 N N . ARG A 1 99 ? -1.632 -3.625 -20.981 1.00 94.88 99 ARG A N 1
ATOM 804 C CA . ARG A 1 99 ? -2.038 -4.746 -20.132 1.00 94.88 99 ARG A CA 1
ATOM 805 C C . ARG A 1 99 ? -2.074 -4.315 -18.678 1.00 94.88 99 ARG A C 1
ATOM 807 O O . ARG A 1 99 ? -1.171 -3.623 -18.211 1.00 94.88 99 ARG A O 1
ATOM 814 N N . MET A 1 100 ? -3.109 -4.745 -17.973 1.00 96.81 100 MET A N 1
ATOM 815 C CA . MET A 1 100 ? -3.252 -4.512 -16.546 1.00 96.81 100 MET A CA 1
ATOM 816 C C . MET A 1 100 ? -2.455 -5.543 -15.753 1.00 96.81 100 MET A C 1
ATOM 818 O O . MET A 1 100 ? -2.479 -6.742 -16.053 1.00 96.81 100 MET A O 1
ATOM 822 N N . PHE A 1 101 ? -1.793 -5.063 -14.711 1.00 98.12 101 PHE A N 1
ATOM 823 C CA . PHE A 1 101 ? -1.076 -5.873 -13.741 1.00 98.12 101 PHE A CA 1
ATOM 824 C C . PHE A 1 101 ? -1.592 -5.592 -12.335 1.00 98.12 101 PHE A C 1
ATOM 826 O O . PHE A 1 101 ? -1.956 -4.458 -12.015 1.00 98.12 101 PHE A O 1
ATOM 833 N N . HIS A 1 102 ? -1.579 -6.632 -11.507 1.00 97.25 102 HIS A N 1
ATOM 834 C CA . HIS A 1 102 ? -1.733 -6.529 -10.067 1.00 97.25 102 HIS A CA 1
ATOM 835 C C . HIS A 1 102 ? -0.343 -6.549 -9.422 1.00 97.25 102 HIS A C 1
ATOM 837 O O . HIS A 1 102 ? 0.407 -7.519 -9.558 1.00 97.25 102 HIS A O 1
ATOM 843 N N . PHE A 1 103 ? 0.036 -5.446 -8.782 1.00 97.44 103 PHE A N 1
ATOM 844 C CA . PHE A 1 103 ? 1.335 -5.284 -8.138 1.00 97.44 103 PHE A CA 1
ATOM 845 C C . PHE A 1 103 ? 1.322 -5.895 -6.741 1.00 97.44 103 PHE A C 1
ATOM 847 O O . PHE A 1 103 ? 0.408 -5.652 -5.961 1.00 97.44 103 PHE A O 1
ATOM 854 N N . ASN A 1 104 ? 2.368 -6.652 -6.416 1.00 95.44 104 ASN A N 1
ATOM 855 C CA . ASN A 1 104 ? 2.517 -7.312 -5.126 1.00 95.44 104 ASN A CA 1
ATOM 856 C C . ASN A 1 104 ? 2.928 -6.284 -4.047 1.00 95.44 104 ASN A C 1
ATOM 858 O O . ASN A 1 104 ? 4.067 -5.803 -4.087 1.00 95.44 104 ASN A O 1
ATOM 862 N N . PRO A 1 105 ? 2.065 -5.969 -3.061 1.00 93.12 105 PRO A N 1
ATOM 863 C CA . PRO A 1 105 ? 2.357 -4.940 -2.065 1.00 93.12 105 PRO A CA 1
ATOM 864 C C . PRO A 1 105 ? 3.570 -5.276 -1.190 1.00 93.12 105 PRO A C 1
ATOM 866 O O . PRO A 1 105 ? 4.387 -4.397 -0.919 1.00 93.12 105 PRO A O 1
ATOM 869 N N . ASP A 1 106 ? 3.744 -6.545 -0.811 1.00 92.81 106 ASP A N 1
ATOM 870 C CA . ASP A 1 106 ? 4.897 -6.987 -0.020 1.00 92.81 106 ASP A CA 1
ATOM 871 C C . ASP A 1 106 ? 6.200 -6.774 -0.789 1.00 92.81 106 ASP A C 1
ATOM 873 O O . ASP A 1 106 ? 7.175 -6.241 -0.252 1.00 92.81 106 ASP A O 1
ATOM 877 N N . ARG A 1 107 ? 6.211 -7.105 -2.085 1.00 95.56 107 ARG A N 1
ATOM 878 C CA . ARG A 1 107 ? 7.400 -6.903 -2.917 1.00 95.56 107 ARG A CA 1
ATOM 879 C C . ARG A 1 107 ? 7.686 -5.421 -3.151 1.00 95.56 107 ARG A C 1
ATOM 881 O O . ARG A 1 107 ? 8.852 -5.025 -3.146 1.00 95.56 107 ARG A O 1
ATOM 888 N N . LEU A 1 108 ? 6.657 -4.589 -3.314 1.00 95.44 108 LEU A N 1
ATOM 889 C CA . LEU A 1 108 ? 6.818 -3.134 -3.389 1.00 95.44 108 LEU A CA 1
ATOM 890 C C . LEU A 1 108 ? 7.411 -2.563 -2.093 1.00 95.44 108 LEU A C 1
ATOM 892 O O . LEU A 1 108 ? 8.353 -1.771 -2.148 1.00 95.44 108 LEU A O 1
ATOM 896 N N . LYS A 1 109 ? 6.920 -3.019 -0.936 1.00 93.88 109 LYS A N 1
ATOM 897 C CA . LYS A 1 109 ? 7.425 -2.647 0.391 1.00 93.88 109 LYS A CA 1
ATOM 898 C C . LYS A 1 109 ? 8.888 -3.045 0.590 1.00 93.88 109 LYS A C 1
ATOM 900 O O . LYS A 1 109 ? 9.649 -2.285 1.180 1.00 93.88 109 LYS A O 1
ATOM 905 N N . GLU A 1 110 ? 9.306 -4.202 0.083 1.00 94.56 110 GLU A N 1
ATOM 906 C CA . GLU A 1 110 ? 10.706 -4.644 0.136 1.00 94.56 110 GLU A CA 1
ATOM 907 C C . GLU A 1 110 ? 11.646 -3.814 -0.751 1.00 94.56 110 GLU A C 1
ATOM 909 O O . GLU A 1 110 ? 12.817 -3.628 -0.403 1.00 94.56 110 GLU A O 1
ATOM 914 N N . LEU A 1 111 ? 11.167 -3.370 -1.916 1.00 95.25 111 LEU A N 1
ATOM 915 C CA . LEU A 1 111 ? 11.987 -2.707 -2.936 1.00 95.25 111 LEU A CA 1
ATOM 916 C C . LEU A 1 111 ? 12.050 -1.184 -2.764 1.00 95.25 111 LEU A C 1
ATOM 918 O O . LEU A 1 111 ? 13.074 -0.585 -3.088 1.00 95.25 111 LEU A O 1
ATOM 922 N N . ALA A 1 112 ? 10.985 -0.566 -2.252 1.00 94.81 112 ALA A N 1
ATOM 923 C CA . ALA A 1 112 ? 10.867 0.880 -2.073 1.00 94.81 112 ALA A CA 1
ATOM 924 C C . ALA A 1 112 ? 10.081 1.214 -0.783 1.00 94.81 112 ALA A C 1
ATOM 926 O O . ALA A 1 112 ? 8.977 1.757 -0.857 1.00 94.81 112 ALA A O 1
ATOM 927 N N . PRO A 1 113 ? 10.615 0.876 0.411 1.00 93.25 113 PRO A N 1
ATOM 928 C CA . PRO A 1 113 ? 9.875 0.931 1.678 1.00 93.25 113 PRO A CA 1
ATOM 929 C C . PRO A 1 113 ? 9.373 2.332 2.043 1.00 93.25 113 PRO A C 1
ATOM 931 O O . PRO A 1 113 ? 8.237 2.476 2.492 1.00 93.25 113 PRO A O 1
ATOM 934 N N . GLU A 1 114 ? 10.191 3.364 1.829 1.00 92.38 114 GLU A N 1
ATOM 935 C CA . GLU A 1 114 ? 9.835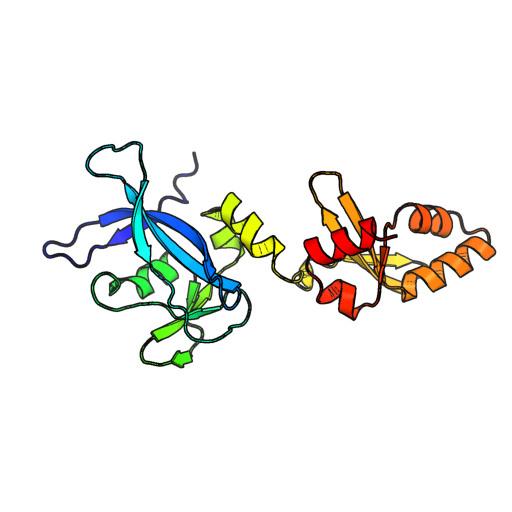 4.742 2.185 1.00 92.38 114 GL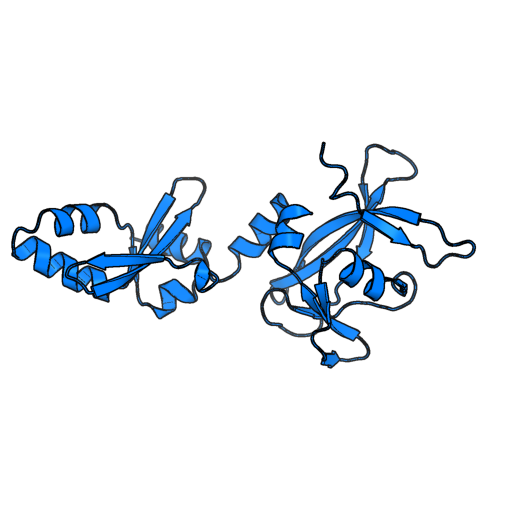U A CA 1
ATOM 936 C C . GLU A 1 114 ? 8.694 5.266 1.307 1.00 92.38 114 GLU A C 1
ATOM 938 O O . GLU A 1 114 ? 7.700 5.779 1.817 1.00 92.38 114 GLU A O 1
ATOM 943 N N . GLN A 1 115 ? 8.784 5.067 -0.011 1.00 94.38 115 GLN A N 1
ATOM 944 C CA . GLN A 1 115 ? 7.717 5.459 -0.931 1.00 94.38 115 GLN A CA 1
ATOM 945 C C . GLN A 1 115 ? 6.462 4.605 -0.729 1.00 94.38 115 GLN A C 1
ATOM 947 O O . GLN A 1 115 ? 5.349 5.128 -0.784 1.00 94.38 115 GLN A O 1
ATOM 952 N N . PHE A 1 116 ? 6.630 3.307 -0.445 1.00 92.81 116 PHE A N 1
ATOM 953 C CA . PHE A 1 116 ? 5.523 2.409 -0.132 1.00 92.81 116 PHE A CA 1
ATOM 954 C C . PHE A 1 116 ? 4.734 2.902 1.087 1.00 92.81 116 PHE A C 1
ATOM 956 O O . PHE A 1 116 ? 3.502 2.898 1.074 1.00 92.81 116 PHE A O 1
ATOM 963 N N . LYS A 1 117 ? 5.424 3.379 2.131 1.00 88.31 117 LYS A N 1
ATOM 964 C CA . LYS A 1 117 ? 4.783 3.966 3.314 1.00 88.31 117 LYS A CA 1
ATOM 965 C C . LYS A 1 117 ? 3.906 5.168 2.945 1.00 88.31 117 LYS A C 1
ATOM 967 O O . LYS A 1 117 ? 2.789 5.272 3.436 1.00 88.31 117 LYS A O 1
ATOM 972 N N . THR A 1 118 ? 4.373 6.039 2.052 1.00 89.44 118 THR A N 1
ATOM 973 C CA . THR A 1 118 ? 3.592 7.200 1.599 1.00 89.44 118 THR A CA 1
ATOM 974 C C . THR A 1 118 ? 2.356 6.802 0.792 1.00 89.44 118 THR A C 1
ATOM 976 O O . THR A 1 118 ? 1.281 7.337 1.049 1.00 89.44 118 THR A O 1
ATOM 979 N N . ILE A 1 119 ? 2.474 5.869 -0.159 1.00 90.31 119 ILE A N 1
ATOM 980 C CA . ILE A 1 119 ? 1.318 5.449 -0.975 1.00 90.31 119 ILE A CA 1
ATOM 981 C C . ILE A 1 119 ? 0.303 4.645 -0.156 1.00 90.31 119 ILE A C 1
ATOM 983 O O . ILE A 1 119 ? -0.895 4.831 -0.325 1.00 90.31 119 ILE A O 1
ATOM 987 N N . SER A 1 120 ? 0.762 3.785 0.759 1.00 86.31 120 SER A N 1
ATOM 988 C CA . SER A 1 120 ? -0.125 2.945 1.576 1.00 86.31 120 SER A CA 1
ATOM 989 C C . SER A 1 120 ? -0.909 3.753 2.604 1.00 86.31 120 SER A C 1
ATOM 991 O O . SER A 1 120 ? -2.046 3.402 2.890 1.00 86.31 120 SER A O 1
ATOM 993 N N . ALA A 1 121 ? -0.367 4.877 3.082 1.00 83.75 121 ALA A N 1
ATOM 994 C CA . ALA A 1 121 ? -1.086 5.793 3.968 1.00 83.75 121 ALA A CA 1
ATOM 995 C C . ALA A 1 121 ? -2.330 6.427 3.317 1.00 83.75 121 ALA A C 1
ATOM 997 O O . ALA A 1 121 ? -3.239 6.848 4.028 1.00 83.75 121 ALA A O 1
ATOM 998 N N . LYS A 1 122 ? -2.379 6.490 1.979 1.00 86.19 122 LYS A N 1
ATOM 999 C CA . LYS A 1 122 ? -3.537 6.978 1.215 1.00 86.19 122 LYS A CA 1
ATOM 1000 C C . LYS A 1 122 ? -4.571 5.895 0.914 1.00 86.19 122 LYS A C 1
ATOM 1002 O O . LYS A 1 122 ? -5.599 6.184 0.309 1.00 86.19 122 LYS A O 1
ATOM 1007 N N . LEU A 1 123 ? -4.284 4.646 1.263 1.00 85.75 123 LEU A N 1
ATOM 1008 C CA . LEU A 1 123 ? -5.192 3.538 1.026 1.00 85.75 123 LEU A CA 1
ATOM 1009 C C . LEU A 1 123 ? -6.008 3.259 2.291 1.00 85.75 123 LEU A C 1
ATOM 1011 O O . LEU A 1 123 ? -5.499 3.409 3.407 1.00 85.75 123 LEU A O 1
ATOM 1015 N N . PRO A 1 124 ? -7.263 2.810 2.140 1.00 85.25 124 PRO A N 1
ATOM 1016 C CA . PRO A 1 124 ? -7.955 2.128 3.219 1.00 85.25 124 PRO A CA 1
ATOM 1017 C C . PRO A 1 124 ? -7.130 0.922 3.699 1.00 85.25 124 PRO A C 1
ATOM 1019 O O . PRO A 1 124 ? -6.352 0.351 2.919 1.00 85.25 124 PRO A O 1
ATOM 1022 N N . PRO A 1 125 ? -7.289 0.510 4.966 1.00 83.81 125 PRO A N 1
ATOM 1023 C CA . PRO A 1 125 ? -6.607 -0.663 5.477 1.00 83.81 125 PRO A CA 1
ATOM 1024 C C . PRO A 1 125 ? -7.084 -1.877 4.682 1.00 83.81 125 PRO A C 1
ATOM 1026 O O . PRO A 1 125 ? -8.258 -1.992 4.325 1.00 83.81 125 PRO A O 1
ATOM 1029 N N . GLN A 1 126 ? -6.174 -2.803 4.412 1.00 76.81 126 GLN A N 1
ATOM 1030 C CA . GLN A 1 126 ? -6.597 -4.117 3.948 1.00 76.81 126 GLN A CA 1
ATOM 1031 C C . GLN A 1 126 ? -7.307 -4.838 5.104 1.00 76.81 126 GLN A C 1
ATOM 1033 O O . GLN A 1 126 ? -6.995 -4.604 6.274 1.00 76.81 126 GLN A O 1
ATOM 1038 N N . ASP A 1 127 ? -8.283 -5.691 4.793 1.00 74.81 127 ASP A N 1
ATOM 1039 C CA . ASP A 1 127 ? -9.117 -6.354 5.808 1.00 74.81 127 ASP A CA 1
ATOM 1040 C C . ASP A 1 127 ? -8.285 -7.175 6.815 1.00 74.81 127 ASP A C 1
ATOM 1042 O O . ASP A 1 127 ? -8.641 -7.262 7.987 1.00 74.81 127 ASP A O 1
ATOM 1046 N N . ASP A 1 128 ? -7.149 -7.730 6.390 1.00 76.81 128 ASP A N 1
ATOM 1047 C CA . ASP A 1 128 ? -6.198 -8.467 7.232 1.00 76.81 128 ASP A CA 1
ATOM 1048 C C . ASP A 1 128 ? -5.420 -7.575 8.218 1.00 76.81 128 ASP A C 1
ATOM 1050 O O . ASP A 1 128 ? -4.862 -8.070 9.202 1.00 76.81 128 ASP A O 1
ATOM 1054 N N . MET A 1 129 ? -5.395 -6.260 7.992 1.00 81.88 129 MET A N 1
ATOM 1055 C CA . MET A 1 129 ? -4.811 -5.283 8.914 1.00 81.88 129 MET A CA 1
ATOM 1056 C C . MET A 1 129 ? -5.750 -4.930 10.072 1.00 81.88 129 MET A C 1
ATOM 1058 O O . MET A 1 129 ? -5.299 -4.359 11.070 1.00 81.88 129 MET A O 1
ATOM 1062 N N . ILE A 1 130 ? -7.037 -5.265 9.962 1.00 90.62 130 ILE A N 1
ATOM 1063 C CA . ILE A 1 130 ? -8.017 -5.087 11.032 1.00 90.62 130 ILE A CA 1
ATOM 1064 C C . ILE A 1 130 ? -7.975 -6.335 11.909 1.00 90.62 130 ILE A C 1
ATOM 1066 O O . ILE A 1 130 ? -8.218 -7.451 11.456 1.00 90.62 130 ILE A O 1
ATOM 1070 N N . LYS A 1 131 ? -7.641 -6.145 13.183 1.00 93.00 131 LYS A N 1
ATOM 1071 C CA . LYS A 1 131 ? -7.598 -7.231 14.165 1.00 93.00 131 LYS A CA 1
ATOM 1072 C C . LYS A 1 131 ? -8.920 -7.294 14.904 1.00 93.00 131 LYS A C 1
ATOM 1074 O O . LYS A 1 131 ? -9.584 -6.279 15.043 1.00 93.00 131 LYS A O 1
ATOM 1079 N N . ASP A 1 132 ? -9.255 -8.449 15.458 1.00 93.62 132 ASP A N 1
ATOM 1080 C CA . ASP A 1 132 ? -10.374 -8.545 16.390 1.00 93.62 132 ASP A CA 1
ATOM 1081 C C . ASP A 1 132 ? -9.886 -8.464 17.835 1.00 93.62 132 ASP A C 1
ATOM 1083 O O . ASP A 1 132 ? -8.861 -9.051 18.200 1.00 93.62 132 ASP A O 1
ATOM 1087 N N . ILE A 1 133 ? -10.668 -7.792 18.672 1.00 94.81 133 ILE A N 1
ATOM 1088 C CA . ILE A 1 133 ? -10.623 -7.956 20.122 1.00 94.81 133 ILE A CA 1
ATOM 1089 C C . ILE A 1 133 ? -11.852 -8.712 20.603 1.00 94.81 133 ILE A C 1
ATOM 1091 O O . ILE A 1 133 ? -12.930 -8.614 20.016 1.00 94.81 133 ILE A O 1
ATOM 1095 N N . ILE A 1 134 ? -11.682 -9.467 21.685 1.00 95.31 134 ILE A N 1
ATOM 1096 C CA . ILE A 1 134 ? -12.759 -10.241 22.294 1.00 95.31 134 ILE A CA 1
ATOM 1097 C C . ILE A 1 134 ? -13.176 -9.552 23.587 1.00 95.31 134 ILE A C 1
ATOM 1099 O O . ILE A 1 134 ? -12.358 -9.372 24.488 1.00 95.31 134 ILE A O 1
ATOM 1103 N N . TYR A 1 135 ? -14.456 -9.216 23.692 1.00 95.88 135 TYR A N 1
ATOM 1104 C CA . TYR A 1 135 ? -15.064 -8.715 24.918 1.00 95.88 135 TYR A CA 1
ATOM 1105 C C . TYR A 1 135 ? -16.411 -9.411 25.122 1.00 95.88 135 TYR A C 1
ATOM 1107 O O . TYR A 1 135 ? -17.236 -9.446 24.211 1.00 95.88 135 TYR A O 1
ATOM 1115 N N . GLN A 1 136 ? -16.607 -10.021 26.297 1.00 92.88 136 GLN A N 1
ATOM 1116 C CA . GLN A 1 136 ? -17.797 -10.825 26.624 1.00 92.88 136 GLN A CA 1
ATOM 1117 C C . GLN A 1 136 ? -18.148 -11.867 25.541 1.00 92.88 136 GLN A C 1
ATOM 1119 O O . GLN A 1 136 ? -19.280 -11.940 25.074 1.00 92.88 136 GLN A O 1
ATOM 1124 N N . GLU A 1 137 ? -17.149 -12.647 25.106 1.00 93.19 137 GLU A N 1
ATOM 1125 C CA . GLU A 1 137 ? -17.278 -13.689 24.065 1.00 93.19 137 GLU A CA 1
ATOM 1126 C C . GLU A 1 137 ? -17.690 -13.177 22.667 1.00 93.19 137 GLU A C 1
ATOM 1128 O O . GLU A 1 137 ? -17.902 -13.970 21.750 1.00 93.19 137 GLU A O 1
ATOM 1133 N N . ARG A 1 138 ? -17.762 -11.855 22.465 1.00 94.81 138 ARG A N 1
ATOM 1134 C CA . ARG A 1 138 ? -18.045 -11.220 21.173 1.00 94.81 138 ARG A CA 1
ATOM 1135 C C . ARG A 1 138 ? -16.769 -10.645 20.570 1.00 94.81 138 ARG A C 1
ATOM 1137 O O . ARG A 1 138 ? -15.918 -10.125 21.286 1.00 94.81 138 ARG A O 1
ATOM 1144 N N . HIS A 1 139 ? -16.664 -10.736 19.248 1.00 95.06 139 HIS A N 1
ATOM 1145 C CA . HIS A 1 139 ? -15.553 -10.194 18.472 1.00 95.06 139 HIS A CA 1
ATOM 1146 C C . HIS A 1 139 ? -15.899 -8.797 17.968 1.00 95.06 139 HIS A C 1
ATOM 1148 O O . HIS A 1 139 ? -16.982 -8.594 17.416 1.00 95.06 139 HIS A O 1
ATOM 1154 N N . PHE A 1 140 ? -14.971 -7.863 18.136 1.00 95.94 140 PHE A N 1
ATOM 1155 C CA . PHE A 1 140 ? -15.102 -6.497 17.653 1.00 95.94 140 PHE A CA 1
ATOM 1156 C C . PHE A 1 140 ? -13.852 -6.086 16.879 1.00 95.94 140 PHE A C 1
ATOM 1158 O O . PHE A 1 140 ? -12.743 -6.367 17.344 1.00 95.94 140 PHE A O 1
ATOM 1165 N N . PRO A 1 141 ? -14.006 -5.386 15.745 1.00 95.75 141 PRO A N 1
ATOM 1166 C CA . PRO A 1 141 ? -12.872 -4.967 14.945 1.00 95.75 141 PRO A CA 1
ATOM 1167 C C . PRO A 1 141 ? -12.116 -3.831 15.640 1.00 95.75 141 PRO A C 1
ATOM 1169 O O . PRO A 1 141 ? -12.709 -2.869 16.124 1.00 95.75 141 PRO A O 1
ATOM 1172 N N . LEU A 1 142 ? -10.795 -3.935 15.642 1.00 95.50 142 LEU A N 1
ATOM 1173 C CA . LEU A 1 142 ? -9.845 -2.988 16.198 1.00 95.50 142 LEU A CA 1
ATOM 1174 C C . LEU A 1 142 ? -8.763 -2.699 15.158 1.00 95.50 142 LEU A C 1
ATOM 1176 O O . LEU A 1 142 ? -8.119 -3.601 14.612 1.00 95.50 142 LEU A O 1
ATOM 1180 N N . ARG A 1 143 ? -8.515 -1.414 14.934 1.00 94.44 143 ARG A N 1
ATOM 1181 C CA . ARG A 1 143 ? -7.448 -0.926 14.069 1.00 94.44 143 ARG A CA 1
ATOM 1182 C C . ARG A 1 143 ? -6.447 -0.120 14.883 1.00 94.44 143 ARG A C 1
ATOM 1184 O O . ARG A 1 143 ? -6.816 0.650 15.767 1.00 94.44 143 ARG A O 1
ATOM 1191 N N . THR A 1 144 ? -5.172 -0.295 14.560 1.00 94.06 144 THR A N 1
ATOM 1192 C CA . THR A 1 144 ? -4.082 0.523 15.091 1.00 94.06 144 THR A CA 1
ATOM 1193 C C . THR A 1 144 ? -3.638 1.488 14.000 1.00 94.06 144 THR A C 1
ATOM 1195 O O . THR A 1 144 ? -3.208 1.031 12.944 1.00 94.06 144 THR A O 1
ATOM 1198 N N . VAL A 1 145 ? -3.735 2.792 14.256 1.00 92.31 145 VAL A N 1
ATOM 1199 C CA . VAL A 1 145 ? -3.267 3.853 13.345 1.00 92.31 145 VAL A CA 1
ATOM 1200 C C . VAL A 1 145 ? -2.118 4.619 13.995 1.00 92.31 145 VAL A C 1
ATOM 1202 O O . VAL A 1 145 ? -2.029 4.680 15.222 1.00 92.31 145 VAL A O 1
ATOM 1205 N N . GLN A 1 146 ? -1.201 5.167 13.199 1.00 90.12 146 GLN A N 1
ATOM 1206 C CA . GLN A 1 146 ? -0.008 5.840 13.714 1.00 90.12 146 GLN A CA 1
ATOM 1207 C C . GLN A 1 146 ? 0.326 7.092 12.904 1.00 90.12 146 GLN A C 1
ATOM 1209 O O . GLN A 1 146 ? 0.336 7.054 11.674 1.00 90.12 146 GLN A O 1
ATOM 1214 N N . ASP A 1 147 ? 0.711 8.161 13.597 1.00 89.00 147 ASP A N 1
ATOM 1215 C CA . ASP A 1 147 ? 1.287 9.362 12.994 1.00 89.00 147 ASP A CA 1
ATOM 1216 C C . ASP A 1 147 ? 2.596 9.797 13.692 1.00 89.00 147 ASP A C 1
ATOM 1218 O O . ASP A 1 147 ? 3.306 8.987 14.299 1.00 89.00 147 ASP A O 1
ATOM 1222 N N . ILE A 1 148 ? 2.958 11.078 13.557 1.00 88.75 148 ILE A N 1
ATOM 1223 C CA . ILE A 1 148 ? 4.125 11.683 14.207 1.00 88.75 148 ILE A CA 1
ATOM 1224 C C . ILE A 1 148 ? 3.956 11.877 15.723 1.00 88.75 148 ILE A C 1
ATOM 1226 O O . ILE A 1 148 ? 4.962 12.003 16.424 1.00 88.75 148 ILE A O 1
ATOM 1230 N N . HIS A 1 149 ? 2.725 11.929 16.230 1.00 90.69 149 HIS A N 1
ATOM 1231 C CA . HIS A 1 149 ? 2.403 12.195 17.628 1.00 90.69 149 HIS A CA 1
ATOM 1232 C C . HIS A 1 149 ? 2.209 10.918 18.446 1.00 90.69 149 HIS A C 1
ATOM 1234 O O . HIS A 1 149 ? 2.455 10.936 19.655 1.00 90.69 149 HIS A O 1
ATOM 1240 N N . GLY A 1 150 ? 1.830 9.803 17.822 1.00 92.25 150 GLY A N 1
ATOM 1241 C CA . GLY A 1 150 ? 1.734 8.536 18.535 1.00 92.25 150 GLY A CA 1
ATOM 1242 C C . GLY A 1 150 ? 1.025 7.425 17.778 1.00 92.25 150 GLY A C 1
ATOM 1243 O O . GLY A 1 150 ? 0.857 7.463 16.562 1.00 92.25 150 GLY A O 1
ATOM 1244 N N . ILE A 1 151 ? 0.650 6.401 18.544 1.00 94.31 151 ILE A N 1
ATOM 1245 C CA . ILE A 1 151 ? -0.137 5.253 18.097 1.00 94.31 151 ILE A CA 1
ATOM 1246 C C . ILE A 1 151 ? -1.521 5.378 18.729 1.00 94.31 151 ILE A C 1
ATOM 1248 O O . ILE A 1 151 ? -1.622 5.598 19.935 1.00 94.31 151 ILE A O 1
ATOM 1252 N N . TYR A 1 152 ? -2.562 5.186 17.929 1.00 95.50 152 TYR A N 1
ATOM 1253 C CA . TYR A 1 152 ? -3.954 5.306 18.340 1.00 95.50 152 TYR A CA 1
ATOM 1254 C C . TYR A 1 152 ? -4.705 4.010 18.053 1.00 95.50 152 TYR A C 1
ATOM 1256 O O . TYR A 1 152 ? -4.498 3.357 17.025 1.00 95.50 152 TYR A O 1
ATOM 1264 N N . LEU A 1 153 ? -5.591 3.643 18.973 1.00 96.56 153 LEU A N 1
ATOM 1265 C CA . LEU A 1 153 ? -6.493 2.511 18.816 1.00 96.56 153 LEU A CA 1
ATOM 1266 C C . LEU A 1 153 ? -7.874 3.021 18.411 1.00 96.56 153 LEU A C 1
ATOM 1268 O O . LEU A 1 153 ? -8.415 3.924 19.046 1.00 96.56 153 LEU A O 1
ATOM 1272 N N . VAL A 1 154 ? -8.435 2.439 17.355 1.00 97.00 154 VAL A N 1
ATOM 1273 C CA . VAL A 1 154 ? -9.739 2.813 16.796 1.00 97.00 154 VAL A CA 1
ATOM 1274 C C . VAL A 1 154 ? -10.609 1.568 16.711 1.00 97.00 154 VAL A C 1
ATOM 1276 O O . VAL A 1 154 ? -10.147 0.523 16.248 1.00 97.00 154 VAL A O 1
ATOM 1279 N N . SER A 1 155 ? -11.859 1.664 17.156 1.00 97.4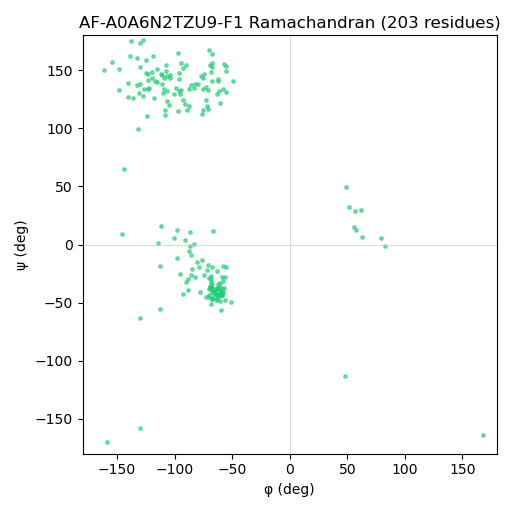4 155 SER A N 1
ATOM 1280 C CA . SER A 1 155 ? -12.793 0.536 17.169 1.00 97.44 155 SER A CA 1
ATOM 1281 C C . SER A 1 155 ? -14.201 0.934 16.726 1.00 97.44 155 SER A C 1
ATOM 1283 O O . SER A 1 155 ? -14.497 2.098 16.459 1.00 97.44 155 SER A O 1
ATOM 1285 N N . SER A 1 156 ? -15.077 -0.060 16.616 1.00 96.75 156 SER A N 1
ATOM 1286 C CA . SER A 1 156 ? -16.483 0.123 16.252 1.00 96.75 156 SER A CA 1
ATOM 1287 C C . SER A 1 156 ? -17.325 0.714 17.393 1.00 96.75 156 SER A C 1
ATOM 1289 O O . SER A 1 156 ? -17.141 0.357 18.556 1.00 96.75 156 SER A O 1
ATOM 1291 N N . LYS A 1 157 ? -18.335 1.526 17.060 1.00 96.12 157 LYS A N 1
ATOM 1292 C CA . LYS A 1 157 ? -19.361 1.998 18.016 1.00 96.12 157 LYS A CA 1
ATOM 1293 C C . LYS A 1 157 ? -20.109 0.864 18.726 1.00 96.12 157 LYS A C 1
ATOM 1295 O O . LYS A 1 157 ? -20.525 1.014 19.866 1.00 96.12 157 LYS A O 1
ATOM 1300 N N . GLU A 1 158 ? -20.230 -0.296 18.088 1.00 95.94 158 GLU A N 1
ATOM 1301 C CA . GLU A 1 158 ? -20.837 -1.489 18.695 1.00 95.94 158 GLU A CA 1
ATOM 1302 C C . GLU A 1 158 ? -20.046 -1.981 19.923 1.00 95.94 158 GLU A C 1
ATOM 1304 O O . GLU A 1 158 ? -20.629 -2.476 20.897 1.00 95.94 158 GLU A O 1
ATOM 1309 N N . LEU A 1 159 ? -18.715 -1.832 19.897 1.00 97.12 159 LEU A N 1
ATOM 1310 C CA . LEU A 1 159 ? -17.877 -2.093 21.063 1.00 97.12 159 LEU A CA 1
ATOM 1311 C C . LEU A 1 159 ? -18.096 -1.023 22.134 1.00 97.12 159 LEU A C 1
ATOM 1313 O O . LEU A 1 159 ? -18.257 -1.383 23.295 1.00 97.12 159 LEU A O 1
ATOM 1317 N N . GLU A 1 160 ? -18.133 0.259 21.757 1.00 97.31 160 GLU A N 1
ATOM 1318 C CA . GLU A 1 160 ? -18.356 1.379 22.686 1.00 97.31 160 GLU A CA 1
ATOM 1319 C C . GLU A 1 160 ? -19.592 1.147 23.564 1.00 97.31 160 GLU A C 1
ATOM 1321 O O . GLU A 1 160 ? -19.517 1.213 24.791 1.00 97.31 160 GLU A O 1
ATOM 1326 N N . GLU A 1 161 ? -20.715 0.783 22.942 1.00 96.62 161 GLU A N 1
ATOM 1327 C CA . GLU A 1 161 ? -21.973 0.483 23.631 1.00 96.62 161 GLU A CA 1
ATOM 1328 C C . GLU A 1 161 ? -21.814 -0.664 24.642 1.00 96.62 161 GLU A C 1
ATOM 1330 O O . GLU A 1 161 ? -22.272 -0.562 25.785 1.00 96.62 161 GLU A O 1
ATOM 1335 N N . SER A 1 162 ? -21.107 -1.726 24.244 1.00 96.62 162 SER A N 1
ATOM 1336 C CA . SER A 1 162 ? -20.847 -2.899 25.089 1.00 96.62 162 SER A CA 1
ATOM 1337 C C . SER A 1 162 ? -19.918 -2.565 26.267 1.00 96.62 162 SER A C 1
ATOM 1339 O O . SER A 1 162 ? -20.116 -3.054 27.384 1.00 96.62 162 SER A O 1
ATOM 1341 N N . LEU A 1 163 ? -18.916 -1.708 26.046 1.00 97.44 163 LEU A N 1
ATOM 1342 C CA . LEU A 1 163 ? -17.996 -1.247 27.087 1.00 97.44 163 LEU A CA 1
ATOM 1343 C C . LEU A 1 163 ? -18.705 -0.324 28.083 1.00 97.44 163 LEU A C 1
ATOM 1345 O O . LEU A 1 163 ? -18.557 -0.516 29.287 1.00 97.44 163 LEU A O 1
ATOM 1349 N N . ILE A 1 164 ? -19.540 0.612 27.621 1.00 97.25 164 ILE A N 1
ATOM 1350 C CA . ILE A 1 164 ? -20.325 1.498 28.499 1.00 97.25 164 ILE A CA 1
ATOM 1351 C C . ILE A 1 164 ? -21.241 0.684 29.423 1.00 97.25 164 ILE A C 1
ATOM 1353 O O . ILE A 1 164 ? -21.359 0.995 30.613 1.00 97.25 164 ILE A O 1
ATOM 1357 N N . GLU A 1 165 ? -21.889 -0.363 28.907 1.00 96.38 165 GLU A N 1
ATOM 1358 C CA . GLU A 1 165 ? -22.680 -1.280 29.733 1.00 96.38 165 GLU A CA 1
ATOM 1359 C C . GLU A 1 165 ? -21.806 -2.023 30.757 1.00 96.38 165 GLU A C 1
ATOM 1361 O O . GLU A 1 165 ? -22.157 -2.087 31.938 1.00 96.38 165 GLU A O 1
ATOM 1366 N N . GLY A 1 166 ? -20.636 -2.512 30.341 1.00 96.50 166 GLY A N 1
ATOM 1367 C CA . GLY A 1 166 ? -19.648 -3.128 31.230 1.00 96.50 166 GLY A CA 1
ATOM 1368 C C . GLY A 1 166 ? -19.214 -2.222 32.379 1.00 96.50 166 GLY A C 1
ATOM 1369 O O . GLY A 1 166 ? -19.256 -2.626 33.542 1.00 96.50 166 GLY A O 1
ATOM 1370 N N . VAL A 1 167 ? -18.877 -0.968 32.074 1.00 96.19 167 VAL A N 1
ATOM 1371 C CA . VAL A 1 167 ? -18.476 0.040 33.066 1.00 96.19 167 VAL A CA 1
ATOM 1372 C C . VAL A 1 167 ? -19.595 0.295 34.076 1.00 96.19 167 VAL A C 1
ATOM 1374 O O . VAL A 1 167 ? -19.337 0.345 35.281 1.00 96.19 167 VAL A O 1
ATOM 1377 N N . ARG A 1 168 ? -20.854 0.387 33.625 1.00 96.31 168 ARG A N 1
ATOM 1378 C CA . ARG A 1 168 ? -22.020 0.509 34.526 1.00 96.31 168 ARG A CA 1
ATOM 1379 C C . ARG A 1 168 ? -22.152 -0.689 35.467 1.00 96.31 168 ARG A C 1
ATOM 1381 O O . ARG A 1 168 ? -22.565 -0.513 36.612 1.00 96.31 168 ARG A O 1
ATOM 1388 N N . ASN A 1 169 ? -21.758 -1.872 35.004 1.00 95.56 169 ASN A N 1
ATOM 1389 C CA . ASN A 1 169 ? -21.726 -3.112 35.776 1.00 95.56 169 ASN A CA 1
ATOM 1390 C C . ASN A 1 169 ? -20.419 -3.314 36.570 1.00 95.56 169 ASN A C 1
ATOM 1392 O O . ASN A 1 169 ? -20.215 -4.388 37.130 1.00 95.56 169 ASN A O 1
ATOM 1396 N N . GLN A 1 170 ? -19.563 -2.287 36.665 1.00 94.62 170 GLN A N 1
ATOM 1397 C CA . GLN A 1 170 ? -18.282 -2.312 37.385 1.00 94.62 170 GLN A CA 1
ATOM 1398 C C . GLN A 1 170 ? -17.272 -3.335 36.832 1.00 94.62 170 GLN A C 1
ATOM 1400 O O . GLN A 1 170 ? -16.421 -3.832 37.571 1.00 94.62 170 GLN A O 1
ATOM 1405 N N . ASP A 1 171 ? -17.335 -3.634 35.531 1.00 96.00 171 ASP A N 1
ATOM 1406 C CA . ASP A 1 171 ? -16.323 -4.440 34.848 1.00 96.00 171 ASP A CA 1
ATOM 1407 C C . ASP A 1 171 ? -15.019 -3.634 34.692 1.00 96.00 171 ASP A C 1
ATOM 1409 O O . ASP A 1 171 ? -14.978 -2.566 34.070 1.00 96.00 171 ASP A O 1
ATOM 1413 N N . ALA A 1 172 ? -13.937 -4.137 35.287 1.00 94.75 172 ALA A N 1
ATOM 1414 C CA . ALA A 1 172 ? -12.625 -3.502 35.224 1.00 94.75 172 ALA A CA 1
ATOM 1415 C C . ALA A 1 172 ? -12.021 -3.543 33.810 1.00 94.75 172 ALA A C 1
ATOM 1417 O O . ALA A 1 172 ? -11.412 -2.561 33.391 1.00 94.75 172 ALA A O 1
ATOM 1418 N N . ALA A 1 173 ? -12.231 -4.631 33.060 1.00 94.75 173 ALA A N 1
ATOM 1419 C CA . ALA A 1 173 ? -11.718 -4.763 31.697 1.00 94.75 173 ALA A CA 1
ATOM 1420 C C . ALA A 1 173 ? -12.418 -3.785 30.746 1.00 94.75 173 ALA A C 1
ATOM 1422 O O . ALA A 1 173 ? -11.792 -3.249 29.833 1.00 94.75 173 ALA A O 1
ATOM 1423 N N . ALA A 1 174 ? -13.703 -3.509 30.992 1.00 96.50 174 ALA A N 1
ATOM 1424 C CA . ALA A 1 174 ? -14.451 -2.527 30.219 1.00 96.50 174 ALA A CA 1
ATOM 1425 C C . ALA A 1 174 ? -13.886 -1.109 30.384 1.00 96.50 174 ALA A C 1
ATOM 1427 O O . ALA A 1 174 ? -13.736 -0.399 29.393 1.00 96.50 174 ALA A O 1
ATOM 1428 N N . ASN A 1 175 ? -13.531 -0.723 31.617 1.00 94.81 175 ASN A N 1
ATOM 1429 C CA . ASN A 1 175 ? -12.893 0.569 31.889 1.00 94.81 175 ASN A CA 1
ATOM 1430 C C . ASN A 1 175 ? -11.525 0.678 31.201 1.00 94.81 175 ASN A C 1
ATOM 1432 O O . ASN A 1 175 ? -11.259 1.670 30.535 1.00 94.81 175 ASN A O 1
ATOM 1436 N N . GLU A 1 176 ? -10.683 -0.355 31.310 1.00 95.62 176 GLU A N 1
ATOM 1437 C CA . GLU A 1 176 ? -9.349 -0.354 30.694 1.00 95.62 176 GLU A CA 1
ATOM 1438 C C . GLU A 1 176 ? -9.415 -0.235 29.162 1.00 95.62 176 GLU A C 1
ATOM 1440 O O . GLU A 1 176 ? -8.673 0.542 28.562 1.00 95.62 176 GLU A O 1
ATOM 1445 N N . LEU A 1 177 ? -10.328 -0.972 28.521 1.00 96.19 177 LEU A N 1
ATOM 1446 C CA . LEU A 1 177 ? -10.525 -0.900 27.071 1.00 96.19 177 LEU A CA 1
ATOM 1447 C C . LEU A 1 177 ? -11.080 0.456 26.628 1.00 96.19 177 LEU A C 1
ATOM 1449 O O . LEU A 1 177 ? -10.651 0.972 25.596 1.00 96.19 177 LEU A O 1
ATOM 1453 N N . LEU A 1 178 ? -12.018 1.027 27.388 1.00 96.06 178 LEU A N 1
ATOM 1454 C CA . LEU A 1 178 ? -12.617 2.320 27.067 1.00 96.06 178 LEU A CA 1
ATOM 1455 C C . LEU A 1 178 ? -11.584 3.452 27.154 1.00 96.06 178 LEU A C 1
ATOM 1457 O O . LEU A 1 178 ? -11.536 4.283 26.254 1.00 96.06 178 LEU A O 1
ATOM 1461 N N . ASP A 1 179 ? -10.720 3.437 28.173 1.00 94.75 179 ASP A N 1
ATOM 1462 C CA . ASP A 1 179 ? -9.637 4.419 28.337 1.00 94.75 179 ASP A CA 1
ATOM 1463 C C . ASP A 1 179 ? -8.536 4.276 27.268 1.00 94.75 179 ASP A C 1
ATOM 1465 O O . ASP A 1 179 ? -7.843 5.242 26.942 1.00 94.75 179 ASP A O 1
ATOM 1469 N N . GLY A 1 180 ? -8.345 3.069 26.723 1.00 95.31 180 GLY A N 1
ATOM 1470 C CA . GLY A 1 180 ? -7.309 2.781 25.728 1.00 95.31 180 GLY A CA 1
ATOM 1471 C C . GLY A 1 180 ? -7.693 3.089 24.276 1.00 95.31 180 GLY A C 1
ATOM 1472 O O . GLY A 1 180 ? -6.801 3.235 23.436 1.00 95.31 180 GLY A O 1
ATOM 1473 N N . ILE A 1 181 ? -8.987 3.164 23.950 1.00 97.12 181 ILE A N 1
ATOM 1474 C CA . ILE A 1 181 ? -9.472 3.399 22.581 1.00 97.12 181 ILE A CA 1
ATOM 1475 C C . ILE A 1 181 ? -9.688 4.897 22.359 1.00 97.12 181 ILE A C 1
ATOM 1477 O O . ILE A 1 181 ? -10.439 5.551 23.070 1.00 97.12 181 ILE A O 1
ATOM 1481 N N . CYS A 1 182 ? -9.041 5.438 21.329 1.00 96.88 182 CYS A N 1
ATOM 1482 C CA . CYS A 1 182 ? -9.034 6.871 21.039 1.00 96.88 182 CYS A CA 1
ATOM 1483 C C . CYS A 1 182 ? -10.236 7.327 20.203 1.00 96.88 182 CYS A C 1
ATOM 1485 O O . CYS A 1 182 ? -10.595 8.497 20.241 1.00 96.88 182 CYS A O 1
ATOM 1487 N N . LEU A 1 183 ? -10.831 6.434 19.407 1.00 97.12 183 LEU A N 1
ATOM 1488 C CA . LEU A 1 183 ? -11.971 6.753 18.547 1.00 97.12 183 LEU A CA 1
ATOM 1489 C C . LEU A 1 183 ? -12.882 5.536 18.382 1.00 97.12 183 LEU A C 1
ATOM 1491 O O . LEU A 1 183 ? -12.427 4.444 18.036 1.00 97.12 183 LEU A O 1
ATOM 1495 N N . PHE A 1 184 ? -14.183 5.769 18.548 1.00 97.44 184 PHE A N 1
ATOM 1496 C CA . PHE A 1 184 ? -15.239 4.835 18.180 1.00 97.44 184 PHE A CA 1
ATOM 1497 C C . PHE A 1 184 ? -15.996 5.356 16.952 1.00 97.44 184 PHE A C 1
ATOM 1499 O O . PHE A 1 184 ? -16.637 6.409 16.990 1.00 97.44 184 PHE A O 1
ATOM 1506 N N . CYS A 1 185 ? -15.922 4.626 15.840 1.00 96.38 185 CYS A N 1
ATOM 1507 C CA . CYS A 1 185 ? -16.559 4.990 14.571 1.00 96.38 185 CYS A CA 1
ATOM 1508 C C . CYS A 1 185 ? -17.418 3.841 14.021 1.00 96.38 185 CYS A C 1
ATOM 1510 O O . CYS A 1 185 ? -17.531 2.771 14.624 1.00 96.38 185 CYS A O 1
ATOM 1512 N N . SER A 1 186 ? -18.119 4.060 12.910 1.00 95.19 186 SER A N 1
ATOM 1513 C CA . SER A 1 186 ? -18.849 2.970 12.257 1.00 95.19 186 SER A CA 1
ATOM 1514 C C . SER A 1 186 ? -17.883 1.933 11.673 1.00 95.19 186 SER A C 1
ATOM 1516 O O . SER A 1 186 ? -16.771 2.254 11.258 1.00 95.19 186 SER A O 1
ATOM 1518 N N . THR A 1 187 ? -18.322 0.678 11.555 1.00 91.69 187 THR A N 1
ATOM 1519 C CA . THR A 1 187 ? -17.524 -0.385 10.915 1.00 91.69 187 THR A CA 1
ATOM 1520 C C . THR A 1 187 ? -17.167 -0.052 9.461 1.00 91.69 187 THR A C 1
ATOM 1522 O O . THR A 1 187 ? -16.135 -0.496 8.965 1.00 91.69 187 THR A O 1
ATOM 1525 N N . GLN A 1 188 ? -17.995 0.750 8.778 1.00 90.62 188 GLN A N 1
ATOM 1526 C CA . GLN A 1 188 ? -17.683 1.264 7.444 1.00 90.62 188 GLN A CA 1
ATOM 1527 C C . GLN A 1 188 ? -16.525 2.263 7.493 1.00 90.62 188 GLN A C 1
ATOM 1529 O O . GLN A 1 188 ? -15.554 2.079 6.770 1.00 90.62 188 GLN A O 1
ATOM 1534 N N . GLU A 1 189 ? -16.579 3.270 8.364 1.00 93.88 189 GLU A N 1
ATOM 1535 C CA . GLU A 1 189 ? -15.483 4.236 8.522 1.00 93.88 189 GLU A CA 1
ATOM 1536 C C . GLU A 1 189 ? -14.177 3.537 8.919 1.00 93.88 189 GLU A C 1
ATOM 1538 O O . GLU A 1 189 ? -13.139 3.780 8.312 1.00 93.88 189 GLU A O 1
ATOM 1543 N N . LEU A 1 190 ? -14.235 2.589 9.858 1.00 93.19 190 LEU A N 1
ATOM 1544 C CA . LEU A 1 190 ? -13.072 1.813 10.292 1.00 93.19 190 LEU A CA 1
ATOM 1545 C C . LEU A 1 190 ? -12.382 1.069 9.131 1.00 93.19 190 LEU A C 1
ATOM 1547 O O . LEU A 1 190 ? -11.152 0.971 9.117 1.00 93.19 190 LEU A O 1
ATOM 1551 N N . ARG A 1 191 ? -13.172 0.550 8.177 1.00 90.56 191 ARG A N 1
ATOM 1552 C CA . ARG A 1 191 ? -12.716 -0.241 7.018 1.00 90.56 191 ARG A CA 1
ATOM 1553 C C . ARG A 1 191 ? -12.358 0.587 5.792 1.00 90.56 191 ARG A C 1
ATOM 1555 O O . ARG A 1 191 ? -11.536 0.144 5.002 1.00 90.56 191 ARG A O 1
ATOM 1562 N N . TYR A 1 192 ? -12.995 1.737 5.598 1.00 90.00 192 TYR A N 1
ATOM 1563 C CA . TYR A 1 192 ? -12.894 2.490 4.347 1.00 90.00 192 TYR A CA 1
ATOM 1564 C C . TYR A 1 192 ? -12.160 3.820 4.479 1.00 90.00 192 TYR A C 1
ATOM 1566 O O . TYR A 1 192 ? -11.695 4.323 3.462 1.00 90.00 19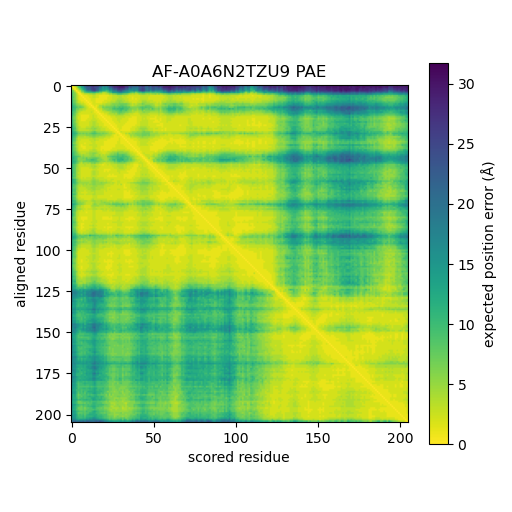2 TYR A O 1
ATOM 1574 N N . LEU A 1 193 ? -12.012 4.371 5.687 1.00 92.19 193 LEU A N 1
ATOM 1575 C CA . LEU A 1 193 ? -11.166 5.544 5.885 1.00 92.19 193 LEU A CA 1
ATOM 1576 C C . LEU A 1 193 ? -9.689 5.153 5.897 1.00 92.19 193 LEU A C 1
ATOM 1578 O O . LEU A 1 193 ? -9.286 4.102 6.406 1.00 92.19 193 LEU A O 1
ATOM 1582 N N . THR A 1 194 ? -8.865 6.032 5.358 1.00 91.81 194 THR A N 1
ATOM 1583 C CA . THR A 1 194 ? -7.408 5.976 5.458 1.00 91.81 194 THR A CA 1
ATOM 1584 C C . THR A 1 194 ? -6.945 6.215 6.900 1.00 91.81 194 THR A C 1
ATOM 1586 O O . THR A 1 194 ? -7.699 6.703 7.745 1.00 91.81 194 THR A O 1
ATOM 1589 N N . ASP A 1 195 ? -5.689 5.868 7.206 1.00 91.75 195 ASP A N 1
ATOM 1590 C CA . ASP A 1 195 ? -5.102 6.187 8.519 1.00 91.75 195 ASP A CA 1
ATOM 1591 C C . ASP A 1 195 ? -5.127 7.707 8.770 1.00 91.75 195 ASP A C 1
ATOM 1593 O O . ASP A 1 195 ? -5.420 8.143 9.880 1.00 91.75 195 ASP A O 1
ATOM 1597 N N . ALA A 1 196 ? -4.877 8.512 7.730 1.00 90.94 196 ALA A N 1
ATOM 1598 C CA . ALA A 1 196 ? -4.874 9.970 7.816 1.00 90.94 196 ALA A CA 1
ATOM 1599 C C . ALA A 1 196 ? -6.258 10.539 8.171 1.00 90.94 196 ALA A C 1
ATOM 1601 O O . ALA A 1 196 ? -6.365 11.334 9.101 1.00 90.94 196 ALA A O 1
ATOM 1602 N N . GLU A 1 197 ? -7.321 10.088 7.499 1.00 93.94 197 GLU A N 1
ATOM 1603 C CA . GLU A 1 197 ? -8.696 10.537 7.775 1.00 93.94 197 GLU A CA 1
ATOM 1604 C C . GLU A 1 197 ? -9.155 10.158 9.195 1.00 93.94 197 GLU A C 1
ATOM 1606 O O . GLU A 1 197 ? -9.830 10.940 9.873 1.00 93.94 197 GLU A O 1
ATOM 1611 N N . LEU A 1 198 ? -8.761 8.977 9.689 1.00 94.44 198 LEU A N 1
ATOM 1612 C CA . LEU A 1 198 ? -9.037 8.588 11.075 1.00 94.44 198 LEU A CA 1
ATOM 1613 C C . LEU A 1 198 ? -8.289 9.473 12.077 1.00 94.44 198 LEU A C 1
ATOM 1615 O O . LEU A 1 198 ? -8.863 9.852 13.096 1.00 94.44 198 LEU A O 1
ATOM 1619 N N . ILE A 1 199 ? -7.037 9.829 11.792 1.00 94.44 199 ILE A N 1
ATOM 1620 C CA . ILE A 1 199 ? -6.226 10.699 12.655 1.00 94.44 199 ILE A CA 1
ATOM 1621 C C . ILE A 1 199 ? -6.779 12.126 12.682 1.00 94.44 199 ILE A C 1
ATOM 1623 O O . ILE A 1 199 ? -6.897 12.712 13.758 1.00 94.44 199 ILE A O 1
ATOM 1627 N N . GLU A 1 200 ? -7.209 12.662 11.540 1.00 94.56 200 GLU A N 1
ATOM 1628 C CA . GLU A 1 200 ? -7.923 13.943 11.488 1.00 94.56 200 GLU A CA 1
ATOM 1629 C C . GLU A 1 200 ? -9.195 13.912 12.343 1.00 94.56 200 GLU A C 1
ATOM 1631 O O . GLU A 1 200 ? -9.466 14.855 13.086 1.00 94.56 200 GLU A O 1
ATOM 1636 N N . THR A 1 201 ? -9.936 12.801 12.302 1.00 95.00 201 THR A N 1
ATOM 1637 C CA . THR A 1 201 ? -11.135 12.612 13.130 1.00 95.00 201 THR A CA 1
ATOM 1638 C C . THR A 1 201 ? -10.797 12.569 14.622 1.00 95.00 201 THR A C 1
ATOM 1640 O O . THR A 1 201 ? -11.517 13.170 15.416 1.00 95.00 201 THR A O 1
ATOM 1643 N N . ILE A 1 202 ? -9.702 11.906 15.015 1.00 94.94 202 ILE A N 1
ATOM 1644 C CA . ILE A 1 202 ? -9.221 11.868 16.408 1.00 94.94 202 ILE A CA 1
ATOM 1645 C C . ILE A 1 202 ? -8.880 13.280 16.903 1.00 94.94 202 ILE A C 1
ATOM 1647 O O . ILE A 1 202 ? -9.262 13.644 18.011 1.00 94.94 202 ILE A O 1
ATOM 1651 N N . TYR A 1 203 ? -8.193 14.092 16.095 1.00 94.31 203 TYR A N 1
ATOM 1652 C CA . TYR A 1 203 ? -7.812 15.458 16.483 1.00 94.31 203 TYR A CA 1
ATOM 1653 C C . TYR A 1 203 ? -8.950 16.477 16.440 1.00 94.31 203 TYR A C 1
ATOM 1655 O O . TYR A 1 203 ? -8.790 17.580 16.962 1.00 94.31 203 TYR A O 1
ATOM 1663 N N . ALA A 1 204 ? -10.074 16.135 15.815 1.00 92.69 204 ALA A N 1
ATOM 1664 C CA . ALA A 1 204 ? -11.247 16.996 15.749 1.00 92.69 204 ALA A CA 1
ATOM 1665 C C . ALA A 1 204 ? -12.183 16.874 16.969 1.00 92.69 204 ALA A C 1
ATOM 1667 O O . ALA A 1 204 ? -13.131 17.659 17.060 1.00 92.69 204 ALA A O 1
ATOM 1668 N N . GLN A 1 205 ? -11.956 15.904 17.863 1.00 81.88 205 GLN A N 1
ATOM 1669 C CA . GLN A 1 205 ? -12.721 15.717 19.107 1.00 81.88 205 GLN A CA 1
ATOM 1670 C C . GLN A 1 205 ? -12.321 16.722 20.192 1.00 81.88 205 GLN A C 1
ATOM 1672 O O . GLN A 1 205 ? -13.242 17.195 20.899 1.00 81.88 205 GLN A O 1
#

pLDDT: mean 92.16, std 8.02, range [35.5, 98.12]

Sequence (205 aa):
MNKSNTLYWKTATDPAECIEVRLVLNSYIDNDNLYVGLESRSKENPECWESYTDITVNLNSLPPFHAYVDNRDCNRHVHDFLTNNRIAEPAGFEYLGFRMFHFNPDRLKELAPEQFKTISAKLPPQDDMIKDIIYQERHFPLRTVQDIHGIYLVSSKELEESLIEGVRNQDAAANELLDGICLFCSTQELRYLTDAELIETIYAQ

InterPro domains:
  IPR025462 Protein of unknown function DUF4313 [PF14190] (23-121)

Nearest PDB structures (foldseek):
  7lt2-assembly1_A  TM=2.483E-01  e=3.590E-01  Tribolium castaneum
  4lzi-assembly1_A  TM=2.278E-01  e=1.104E+00  Solanum tuberosum
  8qgy-assembly1_B  TM=1.953E-01  e=8.818E-01  Homo sapiens
  4v69-assembly1_AP  TM=2.785E-01  e=3.034E+00  Escherichia coli
  3pyi-assembly1_B  TM=2.680E-01  e=6.295E+00  Caenorhabditis elegans

Foldseek 3Di:
DPPLQWAWDWWPDVVTDTFTWAWDWDADPPARAIWIFIWGQDPVHNVDTDTDGTQFDDDDHDDHQKTWGDCDDGNVCVQVRCVVSVQWDFPPDDDPNTTMTRGDLVSCCVRPVVNSVVSQLQFFDDPVQWDWDDDPNDTWTWHWADDPVGIAIETAVVLVVVLVVCVVVVNPVSVVVNVRHQYHDHPCCNGGPGSVVVVVVSVVD

Radius of gyration: 22.28 Å; Cα contacts (8 Å, |Δi|>4): 352; chains: 1; bounding box: 51×31×68 Å

Organism: Phocaeicola vulgatus (NCBI:txid821)

Solvent-accessible surface area (backbone atoms only — not comparable to full-atom values): 11689 Å² total; per-residue (Å²): 132,78,89,81,73,78,40,71,44,63,47,67,53,89,79,63,48,80,43,62,39,47,67,45,60,48,57,42,91,90,63,61,34,54,35,41,29,34,28,27,61,32,91,90,42,75,91,43,74,35,85,67,50,67,39,42,52,93,84,70,79,56,63,89,51,32,36,31,36,48,56,56,80,72,28,61,52,42,66,61,52,31,47,78,69,54,40,28,44,80,63,87,44,72,55,99,89,26,44,29,29,40,44,35,65,69,47,44,39,74,64,31,47,72,41,37,52,60,50,52,45,73,34,44,59,57,76,87,66,49,40,74,45,78,57,95,94,38,78,39,59,35,37,80,39,73,65,97,88,48,75,42,35,35,34,29,44,75,48,51,58,55,28,55,54,30,41,76,72,67,35,66,67,27,46,55,52,56,75,60,45,67,41,69,39,53,68,62,53,69,49,61,37,23,53,58,59,51,49,54,53,54,75,70,111

Secondary structure (DSSP, 8-state):
--TTS-EEEE-SSSS--EEEEEEEEEE-TTT-PEEEEEEEE-SS-TT-EEEEEE-EE--S---TTEEEE--SGGGTTHHHHHHHTTSEEEEEEEETTEEEEEE-HHHHHHHSHHHHHHHHTTSPPPGGGPEEEEETTEEEEEEEEE-SS-EEEEEEHHHHHHHHHHHHTT-HHHHHHHHH--EEE-HHHHHHS-HHHHHHHHHT-

Mean predicted aligned error: 6.76 Å